Protein AF-A0A0F8ZKF6-F1 (afdb_monomer_lite)

pLDDT: mean 86.74, std 10.61, range [46.5, 98.38]

Foldseek 3Di:
DDADPVRPAHFDDPVVVVLVVLCVQLVQCVSDPDPVDHGAQQSVQSSQLVCLVPWFDWDFDAADVVVGGTHTDTHSQVRNVVSQVVVVVVCVVVVHQWHQDPVSGIWGQQDPVCRCLLPVDDDDQVDVVLNVLSVLLSRLCRHSDLVSLLLSLLSLVVSVQVQLCVDPDDDSVVSVLVLLVLLDPDVVVSVVLVVLSVVLVVVCVQACSHDDDPNHHYDPDSVVSSVNSRSSSVSVSSSRVSVVVVVVD

Secondary structure (DSSP, 8-state):
-EEPTTSSSEEE--HHHHHHHHHHH-GGGTT---TTSPPPHHHHHHHHHHHHHH--EEEEEEEETTTTEEEEEEEHHHHHHHHHHHHHHHHHHTT--EEE-TTS-EEEPPPHHHHHHHHS-----S-HHHHHHHHHHHHHHT-S-HHHHHHHHHHHHHHHHHHTT-STTS-HHHHHHHHHHTT-SSHHHHHHHHHHHHHHHHHHHHBTTSS--TTSBP---HHHHHHHHHHHHHHHHHHHHHHHHHTT-

Radius of gyration: 25.23 Å; chains: 1; bounding box: 62×38×74 Å

Structure (mmCIF, N/CA/C/O backbone):
data_AF-A0A0F8ZKF6-F1
#
_entry.id   AF-A0A0F8ZKF6-F1
#
loop_
_atom_site.group_PDB
_atom_site.id
_atom_site.type_symbol
_atom_site.label_atom_id
_atom_site.label_alt_id
_atom_site.label_comp_id
_atom_site.label_asym_id
_atom_site.label_entity_id
_atom_site.label_seq_id
_atom_site.pdbx_PDB_ins_code
_atom_site.Cartn_x
_atom_site.Cartn_y
_atom_site.Cartn_z
_atom_site.occupancy
_atom_site.B_iso_or_equiv
_atom_site.auth_seq_id
_atom_site.auth_comp_id
_atom_site.auth_asym_id
_atom_site.auth_atom_id
_atom_site.pdbx_PDB_model_num
ATOM 1 N N . PRO A 1 1 ? 21.912 4.289 -23.185 1.00 91.06 1 PRO A N 1
ATOM 2 C CA . PRO A 1 1 ? 21.632 3.374 -24.319 1.00 91.06 1 PRO A CA 1
ATOM 3 C C . PRO A 1 1 ? 22.949 3.050 -25.017 1.00 91.06 1 PRO A C 1
ATOM 5 O O . PRO A 1 1 ? 23.828 3.909 -25.025 1.00 91.06 1 PRO A O 1
ATOM 8 N N . GLU A 1 2 ? 23.073 1.848 -25.572 1.00 94.69 2 GLU A N 1
ATOM 9 C CA . GLU A 1 2 ? 24.257 1.442 -26.328 1.00 94.69 2 GLU A CA 1
ATOM 10 C C . GLU A 1 2 ? 24.323 2.274 -27.608 1.00 94.69 2 GLU A C 1
ATOM 12 O O . GLU A 1 2 ? 23.319 2.400 -28.318 1.00 94.69 2 GLU A O 1
ATOM 17 N N . GLN A 1 3 ? 25.477 2.879 -27.876 1.00 95.62 3 GLN A N 1
ATOM 18 C CA . GLN A 1 3 ? 25.689 3.718 -29.053 1.00 95.62 3 GLN A CA 1
ATOM 19 C C . GLN A 1 3 ? 26.308 2.909 -30.186 1.00 95.62 3 GLN A C 1
ATOM 21 O O . GLN A 1 3 ? 27.145 2.039 -29.958 1.00 95.62 3 GLN A O 1
ATOM 26 N N . CYS A 1 4 ? 25.932 3.240 -31.421 1.00 94.88 4 CYS A N 1
ATOM 27 C CA . CYS A 1 4 ? 26.650 2.784 -32.603 1.00 94.88 4 CYS A CA 1
ATOM 28 C C . CYS A 1 4 ? 28.151 3.119 -32.465 1.00 94.88 4 CYS A C 1
ATOM 30 O O . CYS A 1 4 ? 28.465 4.214 -31.985 1.00 94.88 4 CYS A O 1
ATOM 32 N N . PRO A 1 5 ? 29.085 2.255 -32.915 1.00 94.62 5 PRO A N 1
ATOM 33 C CA . PRO A 1 5 ? 30.523 2.517 -32.808 1.00 94.62 5 PRO A CA 1
ATOM 34 C C . PRO A 1 5 ? 30.996 3.835 -33.437 1.00 94.62 5 PRO A C 1
ATOM 36 O O . PRO A 1 5 ? 32.023 4.371 -33.032 1.00 94.62 5 PRO A O 1
ATOM 39 N N . ASP A 1 6 ? 30.262 4.371 -34.416 1.00 94.56 6 ASP A N 1
ATOM 40 C CA . ASP A 1 6 ? 30.553 5.671 -35.036 1.00 94.56 6 ASP A CA 1
ATOM 41 C C . ASP A 1 6 ? 29.767 6.851 -34.432 1.00 94.56 6 ASP A C 1
ATOM 43 O O . ASP A 1 6 ? 29.820 7.965 -34.954 1.00 94.56 6 ASP A O 1
ATOM 47 N N . GLY A 1 7 ? 29.027 6.619 -33.344 1.00 91.62 7 GLY A N 1
ATOM 48 C CA . GLY A 1 7 ? 28.287 7.632 -32.591 1.00 91.62 7 GLY A CA 1
ATOM 49 C C . GLY A 1 7 ? 27.010 8.147 -33.262 1.00 91.62 7 GLY A C 1
ATOM 50 O O . GLY A 1 7 ? 26.402 9.087 -32.755 1.00 91.62 7 GLY A O 1
ATOM 51 N N . LYS A 1 8 ? 26.569 7.565 -34.387 1.00 91.12 8 LYS A N 1
ATOM 52 C CA . LYS A 1 8 ? 25.435 8.096 -35.174 1.00 91.12 8 LYS A CA 1
ATOM 53 C C . LYS A 1 8 ? 24.039 7.755 -34.649 1.00 91.12 8 LYS A C 1
ATOM 55 O O . LYS A 1 8 ? 23.041 8.073 -35.301 1.00 91.12 8 LYS A O 1
ATOM 60 N N . GLY A 1 9 ? 23.944 7.118 -33.493 1.00 92.81 9 GLY A N 1
ATOM 61 C CA . GLY A 1 9 ? 22.672 6.856 -32.839 1.00 92.81 9 GLY A CA 1
ATOM 62 C C . GLY A 1 9 ? 22.720 5.629 -31.945 1.00 92.81 9 GLY A C 1
ATOM 63 O O . GLY A 1 9 ? 23.672 4.848 -32.001 1.00 92.81 9 GLY A O 1
ATOM 64 N N . PRO A 1 10 ? 21.685 5.443 -31.119 1.00 95.75 10 PRO A N 1
ATOM 65 C CA . PRO A 1 10 ? 21.620 4.296 -30.244 1.00 95.75 10 PRO A CA 1
ATOM 66 C C . PRO A 1 10 ? 21.177 3.052 -31.019 1.00 95.75 10 PRO A C 1
ATOM 68 O O . PRO A 1 10 ? 20.362 3.126 -31.939 1.00 95.75 10 PRO A O 1
ATOM 71 N N . ILE A 1 11 ? 21.705 1.905 -30.617 1.00 95.69 11 ILE A N 1
ATOM 72 C CA . ILE A 1 11 ? 21.485 0.603 -31.266 1.00 95.69 11 ILE A CA 1
ATOM 73 C C . ILE A 1 11 ? 20.929 -0.445 -30.303 1.00 95.69 11 ILE A C 1
ATOM 75 O O . ILE A 1 11 ? 20.513 -1.518 -30.731 1.00 95.69 11 ILE A O 1
ATOM 79 N N . GLY A 1 12 ? 20.874 -0.122 -29.010 1.00 94.00 12 GLY A N 1
ATOM 80 C CA . GLY A 1 12 ? 20.444 -1.063 -27.989 1.00 94.00 12 GLY A CA 1
ATOM 81 C C . GLY A 1 12 ? 20.489 -0.500 -26.574 1.00 94.00 12 GLY A C 1
ATOM 82 O O . GLY A 1 12 ? 20.495 0.717 -26.342 1.00 94.00 12 GLY A O 1
ATOM 83 N N . THR A 1 13 ? 20.520 -1.421 -25.617 1.00 93.06 13 THR A N 1
ATOM 84 C CA . THR A 1 13 ? 20.629 -1.130 -24.188 1.00 93.06 13 THR A CA 1
ATOM 85 C C . THR A 1 13 ? 22.081 -1.238 -23.762 1.00 93.06 13 THR A C 1
ATOM 87 O O . THR A 1 13 ? 22.713 -2.274 -23.940 1.00 93.06 13 THR A O 1
ATOM 90 N N . ASP A 1 14 ? 22.583 -0.182 -23.131 1.00 94.38 14 ASP A N 1
ATOM 91 C CA . ASP A 1 14 ? 23.883 -0.230 -22.473 1.00 94.38 14 ASP A CA 1
ATOM 92 C C . ASP A 1 14 ? 23.731 -1.043 -21.186 1.00 94.38 14 ASP A C 1
ATOM 94 O O . ASP A 1 14 ? 23.190 -0.557 -20.191 1.00 94.38 14 ASP A O 1
ATOM 98 N N . SER A 1 15 ? 24.108 -2.318 -21.259 1.00 91.81 15 SER A N 1
ATOM 99 C CA . SER A 1 15 ? 23.869 -3.269 -20.173 1.00 91.81 15 SER A CA 1
ATOM 100 C C . SER A 1 15 ? 24.728 -2.961 -18.950 1.00 91.81 15 SER A C 1
ATOM 102 O O . SER A 1 15 ? 24.261 -3.129 -17.828 1.00 91.81 15 SER A O 1
ATOM 104 N N . GLU A 1 16 ? 25.956 -2.480 -19.149 1.00 92.69 16 GLU A N 1
ATOM 105 C CA . GLU A 1 16 ? 26.856 -2.126 -18.051 1.00 92.69 16 GLU A CA 1
ATOM 106 C C . GLU A 1 16 ? 26.307 -0.929 -17.273 1.00 92.69 16 GLU A C 1
ATOM 108 O O . GLU A 1 16 ? 26.097 -1.026 -16.064 1.00 92.69 16 GLU A O 1
ATOM 113 N N . HIS A 1 17 ? 25.968 0.164 -17.965 1.00 92.25 17 HIS A N 1
ATOM 114 C CA . HIS A 1 17 ? 25.374 1.333 -17.316 1.00 92.25 17 HIS A CA 1
ATOM 115 C C . HIS A 1 17 ? 24.018 1.021 -16.681 1.00 92.25 17 HIS A C 1
ATOM 117 O O . HIS A 1 17 ? 23.718 1.556 -15.614 1.00 92.25 17 HIS A O 1
ATOM 123 N N . PHE A 1 18 ? 23.206 0.159 -17.305 1.00 91.69 18 PHE A N 1
ATOM 124 C CA . PHE A 1 18 ? 21.947 -0.288 -16.712 1.00 91.69 18 PHE A CA 1
ATOM 125 C C . PHE A 1 18 ? 22.187 -0.984 -15.372 1.00 91.69 18 PHE A C 1
ATOM 127 O O . PHE A 1 18 ? 21.609 -0.572 -14.373 1.00 91.69 18 PHE A O 1
ATOM 134 N N . TRP A 1 19 ? 23.054 -2.000 -15.328 1.00 90.31 19 TRP A N 1
ATOM 135 C CA . TRP A 1 19 ? 23.300 -2.748 -14.095 1.00 90.31 19 TRP A CA 1
ATOM 136 C C . TRP A 1 19 ? 23.976 -1.897 -13.019 1.00 90.31 19 TRP A C 1
ATOM 138 O O . TRP A 1 19 ? 23.629 -2.021 -11.847 1.00 90.31 19 TRP A O 1
ATOM 148 N N . LEU A 1 20 ? 24.885 -0.995 -13.401 1.00 90.69 20 LEU A N 1
ATOM 149 C CA . LEU A 1 20 ? 25.496 -0.040 -12.474 1.00 90.69 20 LEU A CA 1
ATOM 150 C C . LEU A 1 20 ? 24.450 0.879 -11.831 1.00 90.69 20 LEU A C 1
ATOM 152 O O . LEU A 1 20 ? 24.435 1.017 -10.609 1.00 90.69 20 LEU A O 1
ATOM 156 N N . ALA A 1 21 ? 23.560 1.476 -12.630 1.00 92.00 21 ALA A N 1
ATOM 157 C CA . ALA A 1 21 ? 22.491 2.333 -12.118 1.00 92.00 21 ALA A CA 1
ATOM 158 C C . ALA A 1 21 ? 21.482 1.537 -11.276 1.00 92.00 21 ALA A C 1
ATOM 160 O O . ALA A 1 21 ? 21.099 1.968 -10.192 1.00 92.00 21 ALA A O 1
ATOM 161 N N . PHE A 1 22 ? 21.110 0.346 -11.742 1.00 91.50 22 PHE A N 1
ATOM 162 C CA . PHE A 1 22 ? 20.183 -0.542 -11.055 1.00 91.50 22 PHE A CA 1
ATOM 163 C C . PHE A 1 22 ? 20.678 -0.908 -9.651 1.00 91.50 22 PHE A C 1
ATOM 165 O O . PHE A 1 22 ? 19.964 -0.708 -8.673 1.00 91.50 22 PHE A O 1
ATOM 172 N N . TYR A 1 23 ? 21.916 -1.392 -9.518 1.00 89.56 23 TYR A N 1
ATOM 173 C CA . TYR A 1 23 ? 22.453 -1.770 -8.208 1.00 89.56 23 TYR A CA 1
ATOM 174 C C . TYR A 1 23 ? 22.725 -0.572 -7.294 1.00 89.56 23 TYR A C 1
ATOM 176 O O . TYR A 1 23 ? 22.698 -0.734 -6.075 1.00 89.56 23 TYR A O 1
ATOM 184 N N . ALA A 1 24 ? 22.956 0.620 -7.853 1.00 89.38 24 ALA A N 1
ATOM 185 C CA . ALA A 1 24 ? 23.070 1.843 -7.066 1.00 89.38 24 ALA A CA 1
ATOM 186 C C . ALA A 1 24 ? 21.731 2.249 -6.425 1.00 89.38 24 ALA A C 1
ATOM 188 O O . ALA A 1 24 ? 21.722 2.731 -5.293 1.00 89.38 24 ALA A O 1
ATOM 189 N N . GLU A 1 25 ? 20.611 2.031 -7.119 1.00 89.94 25 GLU A N 1
ATOM 190 C CA . GLU A 1 25 ? 19.268 2.354 -6.618 1.00 89.94 25 GLU A CA 1
ATOM 191 C C . GLU A 1 25 ? 18.614 1.209 -5.831 1.00 89.94 25 GLU A C 1
ATOM 193 O O . GLU A 1 25 ? 17.686 1.452 -5.065 1.00 89.94 25 GLU A O 1
ATOM 198 N N . MET A 1 26 ? 19.128 -0.020 -5.953 1.00 88.75 26 MET A N 1
ATOM 199 C CA . MET A 1 26 ? 18.584 -1.222 -5.307 1.00 88.75 26 MET A CA 1
ATOM 200 C C . MET A 1 26 ? 19.561 -1.844 -4.287 1.00 88.75 26 MET A C 1
ATOM 202 O O . MET A 1 26 ? 19.951 -3.011 -4.430 1.00 88.75 26 MET A O 1
ATOM 206 N N . PRO A 1 27 ? 19.965 -1.123 -3.221 1.00 83.44 27 PRO A N 1
ATOM 207 C CA . PRO A 1 27 ? 20.940 -1.632 -2.253 1.00 83.44 27 PRO A CA 1
ATOM 208 C C . PRO A 1 27 ? 20.453 -2.891 -1.511 1.00 83.44 27 PRO A C 1
ATOM 210 O O . PRO A 1 27 ? 21.268 -3.721 -1.103 1.00 83.44 27 PRO A O 1
ATOM 213 N N . ALA A 1 28 ? 19.134 -3.073 -1.377 1.00 82.88 28 ALA A N 1
ATOM 214 C CA . ALA A 1 28 ? 18.528 -4.232 -0.720 1.00 82.88 28 ALA A CA 1
ATOM 215 C C . ALA A 1 28 ? 18.820 -5.569 -1.433 1.00 82.88 28 ALA A C 1
ATOM 217 O O . ALA A 1 28 ? 18.899 -6.606 -0.774 1.00 82.88 28 ALA A O 1
ATOM 218 N N . LEU A 1 29 ? 19.071 -5.556 -2.750 1.00 80.56 29 LEU A N 1
ATOM 219 C CA . LEU A 1 29 ? 19.355 -6.763 -3.541 1.00 80.56 29 LEU A CA 1
ATOM 220 C C . LEU A 1 29 ? 20.758 -7.339 -3.330 1.00 80.56 29 LEU A C 1
ATOM 222 O O . LEU A 1 29 ? 21.037 -8.443 -3.793 1.00 80.56 29 LEU A O 1
ATOM 226 N N . LYS A 1 30 ? 21.673 -6.593 -2.693 1.00 74.69 30 LYS A N 1
ATOM 227 C CA . LYS A 1 30 ? 23.072 -7.010 -2.465 1.00 74.69 30 LYS A CA 1
ATOM 228 C C . LYS A 1 30 ? 23.791 -7.529 -3.727 1.00 74.69 30 LYS A C 1
ATOM 230 O O . LYS A 1 30 ? 24.717 -8.329 -3.627 1.00 74.69 30 LYS A O 1
ATOM 235 N N . GLY A 1 31 ? 23.387 -7.063 -4.910 1.00 69.38 31 GLY A N 1
ATOM 236 C CA . GLY A 1 31 ? 24.087 -7.326 -6.168 1.00 69.38 31 GLY A CA 1
ATOM 237 C C . GLY A 1 31 ? 23.760 -8.639 -6.889 1.00 69.38 31 GLY A C 1
ATOM 238 O O . GLY A 1 31 ? 24.471 -8.959 -7.839 1.00 69.38 31 GLY A O 1
ATOM 239 N N . SER A 1 32 ? 22.744 -9.415 -6.487 1.00 67.44 32 SER A N 1
ATOM 240 C CA . SER A 1 32 ? 22.393 -10.646 -7.216 1.00 67.44 32 SER A CA 1
ATOM 241 C C . SER A 1 32 ? 20.914 -11.020 -7.131 1.00 67.44 32 SER A C 1
ATOM 243 O O . SER A 1 32 ? 20.301 -10.951 -6.070 1.00 67.44 32 SER A O 1
ATOM 245 N N . PHE A 1 33 ? 20.373 -11.506 -8.250 1.00 67.75 33 PHE A N 1
ATOM 246 C CA . PHE A 1 33 ? 19.138 -12.289 -8.296 1.00 67.75 33 PHE A CA 1
ATOM 247 C C . PHE A 1 33 ? 19.491 -13.773 -8.193 1.00 67.75 33 PHE A C 1
ATOM 249 O O . PHE A 1 33 ? 19.437 -14.515 -9.177 1.00 67.75 33 PHE A O 1
ATOM 256 N N . ASP A 1 34 ? 19.926 -14.200 -7.011 1.00 69.25 34 ASP A N 1
ATOM 257 C CA . ASP A 1 34 ? 20.188 -15.612 -6.767 1.00 69.25 34 ASP A CA 1
ATOM 258 C C . ASP A 1 34 ? 18.860 -16.348 -6.544 1.00 69.25 34 ASP A C 1
ATOM 260 O O . ASP A 1 34 ? 18.025 -15.934 -5.740 1.00 69.25 34 ASP A O 1
ATOM 264 N N . LYS A 1 35 ? 18.666 -17.471 -7.240 1.00 65.44 35 LYS A N 1
ATOM 265 C CA . LYS A 1 35 ? 17.504 -18.354 -7.055 1.00 65.44 35 LYS A CA 1
ATOM 266 C C . LYS A 1 35 ? 17.390 -18.860 -5.611 1.00 65.44 35 LYS A C 1
ATOM 268 O O . LYS A 1 35 ? 16.288 -19.160 -5.161 1.00 65.44 35 LYS A O 1
ATOM 273 N N . ASP A 1 36 ? 18.523 -18.950 -4.912 1.00 72.50 36 ASP A N 1
ATOM 274 C CA . ASP A 1 36 ? 18.617 -19.441 -3.539 1.00 72.50 36 ASP A CA 1
ATOM 275 C C . ASP A 1 36 ? 18.472 -18.293 -2.512 1.00 72.50 36 ASP A C 1
ATOM 277 O O . ASP A 1 36 ? 18.382 -18.534 -1.308 1.00 72.50 36 ASP A O 1
ATOM 281 N N . SER A 1 37 ? 18.381 -17.040 -2.980 1.00 76.06 37 SER A N 1
ATOM 282 C CA . SER A 1 37 ? 18.167 -15.838 -2.168 1.00 76.06 37 SER A CA 1
ATOM 283 C C . SER A 1 37 ? 17.087 -14.954 -2.795 1.00 76.06 37 SER A C 1
ATOM 285 O O . SER A 1 37 ? 17.353 -13.911 -3.389 1.00 76.06 37 SER A O 1
ATOM 287 N N . ILE A 1 38 ? 15.835 -15.400 -2.668 1.00 80.38 38 ILE A N 1
ATOM 288 C CA . ILE A 1 38 ? 14.666 -14.656 -3.146 1.00 80.38 38 ILE A CA 1
ATOM 289 C C . ILE A 1 38 ? 14.480 -13.409 -2.259 1.00 80.38 38 ILE A C 1
ATOM 291 O O . ILE A 1 38 ? 14.326 -13.571 -1.044 1.00 80.38 38 ILE A O 1
ATOM 295 N N . PRO A 1 39 ? 14.479 -12.186 -2.826 1.00 86.50 39 PRO A N 1
ATOM 296 C CA . PRO A 1 39 ? 14.225 -10.970 -2.058 1.00 86.50 39 PRO A CA 1
ATOM 297 C C . PRO A 1 39 ? 12.813 -10.951 -1.460 1.00 86.50 39 PRO A C 1
ATOM 299 O O . PRO A 1 39 ? 11.912 -11.650 -1.929 1.00 86.50 39 PRO A O 1
ATOM 302 N N . ASP A 1 40 ? 12.599 -10.126 -0.434 1.00 86.06 40 ASP A N 1
ATOM 303 C CA . ASP A 1 40 ? 11.253 -9.905 0.090 1.00 86.06 40 ASP A CA 1
ATOM 304 C C . ASP A 1 40 ? 10.341 -9.203 -0.934 1.00 86.06 40 ASP A C 1
ATOM 306 O O . ASP A 1 40 ? 10.774 -8.671 -1.960 1.00 86.06 40 ASP A O 1
ATOM 310 N N . ALA A 1 41 ? 9.036 -9.228 -0.662 1.00 87.12 41 ALA A N 1
ATOM 311 C CA . ALA A 1 41 ? 8.044 -8.680 -1.578 1.00 87.12 41 ALA A CA 1
ATOM 312 C C . ALA A 1 41 ? 8.236 -7.177 -1.831 1.00 87.12 41 ALA A C 1
ATOM 314 O O . ALA A 1 41 ? 7.995 -6.741 -2.952 1.00 87.12 41 ALA A O 1
ATOM 315 N N . ALA A 1 42 ? 8.669 -6.406 -0.827 1.00 89.12 42 ALA A N 1
ATOM 316 C CA . ALA A 1 42 ? 8.909 -4.971 -0.969 1.00 89.12 42 ALA A CA 1
ATOM 317 C C . ALA A 1 42 ? 10.058 -4.714 -1.951 1.00 89.12 42 ALA A C 1
ATOM 319 O O . ALA A 1 42 ? 9.873 -4.014 -2.939 1.00 89.12 42 ALA A O 1
ATOM 320 N N . THR A 1 43 ? 11.178 -5.413 -1.772 1.00 91.25 43 THR A N 1
ATOM 321 C CA . THR A 1 43 ? 12.336 -5.339 -2.668 1.00 91.25 43 THR A CA 1
ATOM 322 C C . THR A 1 43 ? 11.968 -5.749 -4.096 1.00 91.25 43 THR A C 1
ATOM 324 O O . THR A 1 43 ? 12.399 -5.121 -5.058 1.00 91.25 43 THR A O 1
ATOM 327 N N . ILE A 1 44 ? 11.147 -6.792 -4.274 1.00 91.75 44 ILE A N 1
ATOM 328 C CA . ILE A 1 44 ? 10.668 -7.190 -5.609 1.00 91.75 44 ILE A CA 1
ATOM 329 C C . ILE A 1 44 ? 9.802 -6.089 -6.235 1.00 91.75 44 ILE A C 1
ATOM 331 O O . ILE A 1 44 ? 9.914 -5.849 -7.439 1.00 91.75 44 ILE A O 1
ATOM 335 N N . MET A 1 45 ? 8.942 -5.431 -5.452 1.00 94.56 45 MET A N 1
ATOM 336 C CA . MET A 1 45 ? 8.151 -4.307 -5.951 1.00 94.56 45 MET A CA 1
ATOM 337 C C . MET A 1 45 ? 9.053 -3.142 -6.369 1.00 94.56 45 MET A C 1
ATOM 339 O O . MET A 1 45 ? 8.899 -2.679 -7.494 1.00 94.56 45 MET A O 1
ATOM 343 N N . ASP A 1 46 ? 10.057 -2.766 -5.572 1.00 93.06 46 ASP A N 1
ATOM 344 C CA . ASP A 1 46 ? 11.017 -1.704 -5.925 1.00 93.06 46 ASP A CA 1
ATOM 345 C C . ASP A 1 46 ? 11.725 -1.986 -7.263 1.00 93.06 46 ASP A C 1
ATOM 347 O O . ASP A 1 46 ? 11.874 -1.099 -8.107 1.00 93.06 46 ASP A O 1
ATOM 351 N N . VAL A 1 47 ? 12.092 -3.248 -7.520 1.00 93.81 47 VAL A N 1
ATOM 352 C CA . VAL A 1 47 ? 12.659 -3.673 -8.812 1.00 93.81 47 VAL A CA 1
ATOM 353 C C . VAL A 1 47 ? 11.680 -3.449 -9.961 1.00 93.81 47 VAL A C 1
ATOM 355 O O . VAL A 1 47 ? 12.067 -2.955 -11.023 1.00 93.81 47 VAL A O 1
ATOM 358 N N . ILE A 1 48 ? 10.414 -3.821 -9.772 1.00 96.00 48 ILE A N 1
ATOM 359 C CA . ILE A 1 48 ? 9.365 -3.638 -10.779 1.00 96.00 48 ILE A CA 1
ATOM 360 C C . ILE A 1 48 ? 9.145 -2.145 -11.054 1.00 96.00 48 ILE A C 1
ATOM 362 O O . ILE A 1 48 ? 9.059 -1.756 -12.223 1.00 96.00 48 ILE A O 1
ATOM 366 N N . GLU A 1 49 ? 9.086 -1.317 -10.011 1.00 96.25 49 GLU A N 1
ATOM 367 C CA . GLU A 1 49 ? 8.924 0.135 -10.119 1.00 96.25 49 GLU A CA 1
ATOM 368 C C . GLU A 1 49 ? 10.114 0.777 -10.844 1.00 96.25 49 GLU A C 1
ATOM 370 O O . GLU A 1 49 ? 9.925 1.545 -11.792 1.00 96.25 49 GLU A O 1
ATOM 375 N N . TYR A 1 50 ? 11.347 0.394 -10.499 1.00 95.62 50 TYR A N 1
ATOM 376 C CA . TYR A 1 50 ? 12.548 0.841 -11.205 1.00 95.62 50 TYR A CA 1
ATOM 377 C C . TYR A 1 50 ? 12.494 0.477 -12.690 1.00 95.62 50 TYR A C 1
ATOM 379 O O . TYR A 1 50 ? 12.662 1.330 -13.570 1.00 95.62 50 TYR A O 1
ATOM 387 N N . CYS A 1 51 ? 12.192 -0.785 -13.005 1.00 95.81 51 CYS A N 1
ATOM 388 C CA . CYS A 1 51 ? 12.036 -1.216 -14.388 1.00 95.81 51 CYS A CA 1
ATOM 389 C C . CYS A 1 51 ? 10.962 -0.392 -15.113 1.00 95.81 51 CYS A C 1
ATOM 391 O O . CYS A 1 51 ? 11.193 0.033 -16.244 1.00 95.81 51 CYS A O 1
ATOM 393 N N . TYR A 1 52 ? 9.830 -0.089 -14.473 1.00 97.62 52 TYR A N 1
ATOM 394 C CA . TYR A 1 52 ? 8.795 0.774 -15.046 1.00 97.62 52 TYR A CA 1
ATOM 395 C C . TYR A 1 52 ? 9.296 2.201 -15.328 1.00 97.62 52 TYR A C 1
ATOM 397 O O . TYR A 1 52 ? 9.006 2.789 -16.379 1.00 97.62 52 TYR A O 1
ATOM 405 N N . VAL A 1 53 ? 10.083 2.782 -14.421 1.00 95.69 53 VAL A N 1
ATOM 406 C CA . VAL A 1 53 ? 10.640 4.127 -14.607 1.00 95.69 53 VAL A CA 1
ATOM 407 C C . VAL A 1 53 ? 11.546 4.178 -15.841 1.00 95.69 53 VAL A C 1
ATOM 409 O O . VAL A 1 53 ? 11.461 5.150 -16.611 1.00 95.69 53 VAL A O 1
ATOM 412 N N . HIS A 1 54 ? 12.342 3.134 -16.073 1.00 95.00 54 HIS A N 1
ATOM 413 C CA . HIS A 1 54 ? 13.393 3.112 -17.094 1.00 95.00 54 HIS A CA 1
ATOM 414 C C . HIS A 1 54 ? 13.024 2.404 -18.409 1.00 95.00 54 HIS A C 1
ATOM 416 O O . HIS A 1 54 ? 13.707 2.615 -19.414 1.00 95.00 54 HIS A O 1
ATOM 422 N N . VAL A 1 55 ? 11.944 1.619 -18.456 1.00 96.44 55 VAL A N 1
ATOM 423 C CA . VAL A 1 55 ? 11.534 0.889 -19.666 1.00 96.44 55 VAL A CA 1
ATOM 424 C C . VAL A 1 55 ? 11.040 1.821 -20.776 1.00 96.44 55 VAL A C 1
ATOM 426 O O . VAL A 1 55 ? 10.355 2.824 -20.553 1.00 96.44 55 VAL A O 1
ATOM 429 N N . ALA A 1 56 ? 11.367 1.454 -22.012 1.00 96.44 56 ALA A N 1
ATOM 430 C CA . ALA A 1 56 ? 10.867 2.080 -23.224 1.00 96.44 56 ALA A CA 1
ATOM 431 C C . ALA A 1 56 ? 10.777 1.041 -24.349 1.00 96.44 56 ALA A C 1
ATOM 433 O O . ALA A 1 56 ? 11.572 0.104 -24.394 1.00 96.44 56 ALA A O 1
ATOM 434 N N . LEU A 1 57 ? 9.818 1.205 -25.260 1.00 96.56 57 LEU A N 1
ATOM 435 C CA . LEU A 1 57 ? 9.656 0.329 -26.416 1.00 96.56 57 LEU A CA 1
ATOM 436 C C . LEU A 1 57 ? 10.665 0.731 -27.505 1.00 96.56 57 LEU A C 1
ATOM 438 O O . LEU A 1 57 ? 10.560 1.852 -28.013 1.00 96.56 57 LEU A O 1
ATOM 442 N N . PRO A 1 58 ? 11.620 -0.137 -27.886 1.00 95.38 58 PRO A N 1
ATOM 443 C CA . PRO A 1 58 ? 12.527 0.159 -28.985 1.00 95.38 58 PRO A CA 1
ATOM 444 C C . PRO A 1 58 ? 11.778 0.134 -30.322 1.00 95.38 58 PRO A C 1
ATOM 446 O O . PRO A 1 58 ? 11.048 -0.808 -30.630 1.00 95.38 58 PRO A O 1
ATOM 449 N N . THR A 1 59 ? 11.983 1.159 -31.140 1.00 95.31 59 THR A N 1
ATOM 450 C CA . THR A 1 59 ? 11.447 1.276 -32.498 1.00 95.31 59 THR A CA 1
ATOM 451 C C . THR A 1 59 ? 12.583 1.562 -33.469 1.00 95.31 59 THR A C 1
ATOM 453 O O . THR A 1 59 ? 13.452 2.383 -33.201 1.00 95.31 59 THR A O 1
ATOM 456 N N . GLN A 1 60 ? 12.612 0.871 -34.604 1.00 95.56 60 GLN A N 1
ATOM 457 C CA . GLN A 1 60 ? 13.630 1.109 -35.626 1.00 95.56 60 GLN A CA 1
ATOM 458 C C . GLN A 1 60 ? 13.288 2.386 -36.395 1.00 95.56 60 GLN A C 1
ATOM 460 O O . GLN A 1 60 ? 12.160 2.522 -36.869 1.00 95.56 60 GLN A O 1
ATOM 465 N N . PHE A 1 61 ? 14.250 3.299 -36.546 1.00 92.44 61 PHE A N 1
ATOM 466 C CA . PHE A 1 61 ? 14.036 4.536 -37.313 1.00 92.44 61 PHE A CA 1
ATOM 467 C C . PHE A 1 61 ? 14.993 4.703 -38.497 1.00 92.44 61 PHE A C 1
ATOM 469 O O . PHE A 1 61 ? 14.681 5.428 -39.437 1.00 92.44 61 PHE A O 1
ATOM 476 N N . SER A 1 62 ? 16.152 4.041 -38.481 1.00 93.81 62 SER A N 1
ATOM 477 C CA . SER A 1 62 ? 17.111 4.088 -39.586 1.00 93.81 62 SER A CA 1
ATOM 478 C C . SER A 1 62 ? 17.909 2.793 -39.665 1.00 93.81 62 SER A C 1
ATOM 480 O O . SER A 1 62 ? 18.144 2.153 -38.644 1.00 93.81 62 SER A O 1
ATOM 482 N N . TYR A 1 63 ? 18.317 2.395 -40.869 1.00 95.31 63 TYR A N 1
ATOM 483 C CA . TYR A 1 63 ? 19.211 1.257 -41.085 1.00 95.31 63 TYR A CA 1
ATOM 484 C C . TYR A 1 63 ? 20.614 1.750 -41.441 1.00 95.31 63 TYR A C 1
ATOM 486 O O . TYR A 1 63 ? 20.785 2.522 -42.385 1.00 95.31 63 TYR A O 1
ATOM 494 N N . HIS A 1 64 ? 21.623 1.285 -40.708 1.00 93.75 64 HIS A N 1
ATOM 495 C CA . HIS A 1 64 ? 23.019 1.642 -40.918 1.00 93.75 64 HIS A CA 1
ATOM 496 C C . HIS A 1 64 ? 23.749 0.530 -41.677 1.00 93.75 64 HIS A C 1
ATOM 498 O O . HIS A 1 64 ? 24.223 -0.445 -41.094 1.00 93.75 64 HIS A O 1
ATOM 504 N N . GLN A 1 65 ? 23.860 0.691 -42.999 1.00 95.31 65 GLN A N 1
ATOM 505 C CA . GLN A 1 65 ? 24.379 -0.347 -43.899 1.00 95.31 65 GLN A CA 1
ATOM 506 C C . GLN A 1 65 ? 25.798 -0.818 -43.556 1.00 95.31 65 GLN A C 1
ATOM 508 O O . GLN A 1 65 ? 26.061 -2.013 -43.611 1.00 95.31 65 GLN A O 1
ATOM 513 N N . TYR A 1 66 ? 26.701 0.094 -43.177 1.00 94.12 66 TYR A N 1
ATOM 514 C CA . TYR A 1 66 ? 28.107 -0.247 -42.913 1.00 94.12 66 TYR A CA 1
ATOM 515 C C . TYR A 1 66 ? 28.281 -1.201 -41.719 1.00 94.12 66 TYR A C 1
ATOM 517 O O . TYR A 1 66 ? 29.139 -2.075 -41.759 1.00 94.12 66 TYR A O 1
ATOM 525 N N . PHE A 1 67 ? 27.447 -1.065 -40.680 1.00 92.19 67 PHE A N 1
ATOM 526 C CA . PHE A 1 67 ? 27.472 -1.946 -39.499 1.00 92.19 67 PHE A CA 1
ATOM 527 C C . PHE A 1 67 ? 26.365 -3.011 -39.513 1.00 92.19 67 PHE A C 1
ATOM 529 O O . PHE A 1 67 ? 26.334 -3.872 -38.639 1.00 92.19 67 PHE A O 1
ATOM 536 N N . GLY A 1 68 ? 25.459 -2.975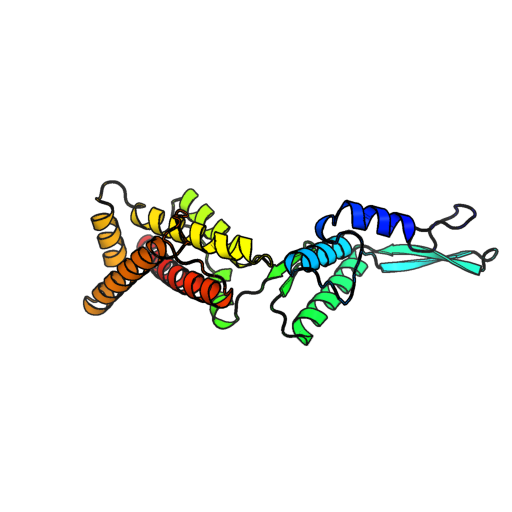 -40.494 1.00 94.62 68 GLY A N 1
ATOM 537 C CA . GLY A 1 68 ? 24.422 -3.986 -40.683 1.00 94.62 68 GLY A CA 1
ATOM 538 C C . GLY A 1 68 ? 23.310 -3.998 -39.628 1.00 94.62 68 GLY A C 1
ATOM 539 O O . GLY A 1 68 ? 22.626 -5.011 -39.502 1.00 94.62 68 GLY A O 1
ATOM 540 N N . HIS A 1 69 ? 23.100 -2.908 -38.883 1.00 94.88 69 HIS A N 1
ATOM 541 C CA . HIS A 1 69 ? 22.090 -2.822 -37.818 1.00 94.88 69 HIS A CA 1
ATOM 542 C C . HIS A 1 69 ? 21.091 -1.677 -38.029 1.00 94.88 69 HIS A C 1
ATOM 544 O O . HIS A 1 69 ? 21.284 -0.807 -38.878 1.00 94.88 69 HIS A O 1
ATOM 550 N N . HIS A 1 70 ? 20.032 -1.645 -37.219 1.00 95.88 70 HIS A N 1
ATOM 551 C CA . HIS A 1 70 ? 19.130 -0.499 -37.137 1.00 95.88 70 HIS A CA 1
ATOM 552 C C . HIS A 1 70 ? 19.504 0.415 -35.973 1.00 95.88 70 HIS A C 1
ATOM 554 O O . HIS A 1 70 ? 19.753 -0.059 -34.868 1.00 95.88 70 HIS A O 1
ATOM 560 N N . HIS A 1 71 ? 19.462 1.724 -36.203 1.00 96.38 71 HIS A N 1
ATOM 561 C CA . HIS A 1 71 ? 19.384 2.683 -35.111 1.00 96.38 71 HIS A CA 1
ATOM 562 C C . HIS A 1 71 ? 17.961 2.693 -34.544 1.00 96.38 71 HIS A C 1
ATOM 564 O O . HIS A 1 71 ? 16.968 2.582 -35.281 1.00 96.38 71 HIS A O 1
ATOM 570 N N . LEU A 1 72 ? 17.877 2.835 -33.226 1.00 96.69 72 LEU A N 1
ATOM 571 C CA . LEU A 1 72 ? 16.652 2.714 -32.453 1.00 96.69 72 LEU A CA 1
ATOM 572 C C . LEU A 1 72 ? 16.208 4.057 -31.869 1.00 96.69 72 LEU A C 1
ATOM 574 O O . LEU A 1 72 ? 17.005 4.897 -31.476 1.00 96.69 72 LEU A O 1
ATOM 578 N N . SER A 1 73 ? 14.907 4.255 -31.769 1.00 95.06 73 SER A N 1
ATOM 579 C CA . SER A 1 73 ? 14.288 5.241 -30.891 1.00 95.06 73 SER A CA 1
ATOM 580 C C . SER A 1 73 ? 13.539 4.509 -29.786 1.00 95.06 73 SER A C 1
ATOM 582 O O . SER A 1 73 ? 13.261 3.319 -29.901 1.00 95.06 73 SER A O 1
ATOM 584 N N . PHE A 1 74 ? 13.235 5.200 -28.692 1.00 95.38 74 PHE A N 1
ATOM 585 C CA . PHE A 1 74 ? 12.687 4.574 -27.493 1.00 95.38 74 PHE A CA 1
ATOM 586 C C . PHE A 1 74 ? 11.394 5.273 -27.073 1.00 95.38 74 PHE A C 1
ATOM 588 O O . PHE A 1 74 ? 11.417 6.388 -26.552 1.00 95.38 74 PHE A O 1
ATOM 595 N N . ASP A 1 75 ? 10.259 4.614 -27.296 1.00 96.94 75 ASP A N 1
ATOM 596 C CA . ASP A 1 75 ? 8.941 5.112 -26.908 1.00 96.94 75 ASP A CA 1
ATOM 597 C C . ASP A 1 75 ? 8.629 4.709 -25.461 1.00 96.94 75 ASP A C 1
ATOM 599 O O . ASP A 1 75 ? 8.241 3.573 -25.165 1.00 96.94 75 ASP A O 1
ATOM 603 N N . ARG A 1 76 ? 8.816 5.655 -24.535 1.00 96.31 76 ARG A N 1
ATOM 604 C CA . ARG A 1 76 ? 8.558 5.436 -23.103 1.00 96.31 76 ARG A CA 1
ATOM 605 C C . ARG A 1 76 ? 7.084 5.205 -22.798 1.00 96.31 76 ARG A C 1
ATOM 607 O O . ARG A 1 76 ? 6.786 4.422 -21.905 1.00 96.31 76 ARG A O 1
ATOM 614 N N . VAL A 1 77 ? 6.171 5.858 -23.516 1.00 96.62 77 VAL A N 1
ATOM 615 C CA . VAL A 1 77 ? 4.730 5.756 -23.243 1.00 96.62 77 VAL A CA 1
ATOM 616 C C . VAL A 1 77 ? 4.250 4.348 -23.573 1.00 96.62 77 VAL A C 1
ATOM 618 O O . VAL A 1 77 ? 3.682 3.671 -22.717 1.00 96.62 77 VAL A O 1
ATOM 621 N N . ARG A 1 78 ? 4.553 3.863 -24.783 1.00 97.75 78 ARG A N 1
ATOM 622 C CA . ARG A 1 78 ? 4.185 2.499 -25.191 1.00 97.75 78 ARG A CA 1
ATOM 623 C C . ARG A 1 78 ? 4.949 1.436 -24.408 1.00 97.75 78 ARG A C 1
ATOM 625 O O . ARG A 1 78 ? 4.368 0.408 -24.071 1.00 97.75 78 ARG A O 1
ATOM 632 N N . GLY A 1 79 ? 6.220 1.687 -24.087 1.00 97.81 79 GLY A N 1
ATOM 633 C CA . GLY A 1 79 ? 7.034 0.778 -23.277 1.00 97.81 79 GLY A CA 1
ATOM 634 C C . GLY A 1 79 ? 6.464 0.566 -21.877 1.00 97.81 79 GLY A C 1
ATOM 635 O O . GLY A 1 79 ? 6.279 -0.574 -21.459 1.00 97.81 79 GLY A O 1
ATOM 636 N N . ARG A 1 80 ? 6.121 1.655 -21.181 1.00 98.25 80 ARG A N 1
ATOM 637 C CA . ARG A 1 80 ? 5.521 1.615 -19.840 1.00 98.25 80 ARG A CA 1
ATOM 638 C C . ARG A 1 80 ? 4.155 0.951 -19.825 1.00 98.25 80 ARG A C 1
ATOM 640 O O . ARG A 1 80 ? 3.922 0.093 -18.978 1.00 98.25 80 ARG A O 1
ATOM 647 N N . ALA A 1 81 ? 3.290 1.288 -20.783 1.00 97.88 81 ALA A N 1
ATOM 648 C CA . ALA A 1 81 ? 1.979 0.656 -20.908 1.00 97.88 81 ALA A CA 1
ATOM 649 C C . ALA A 1 81 ? 2.110 -0.868 -21.083 1.00 97.88 81 ALA A C 1
ATOM 651 O O . ALA A 1 81 ? 1.537 -1.630 -20.308 1.00 97.88 81 ALA A O 1
ATOM 652 N N . ALA A 1 82 ? 2.952 -1.317 -22.022 1.00 98.06 82 ALA A N 1
ATOM 653 C CA . ALA A 1 82 ? 3.182 -2.742 -22.255 1.00 98.06 82 ALA A CA 1
ATOM 654 C C . ALA A 1 82 ? 3.827 -3.448 -21.049 1.00 98.06 82 ALA A C 1
ATOM 656 O O . ALA A 1 82 ? 3.477 -4.588 -20.739 1.00 98.06 82 ALA A O 1
ATOM 657 N N . PHE A 1 83 ? 4.768 -2.795 -20.360 1.00 98.38 83 PHE A N 1
ATOM 658 C CA . PHE A 1 83 ? 5.398 -3.340 -19.157 1.00 98.38 83 PHE A CA 1
ATOM 659 C C . PHE A 1 83 ? 4.379 -3.532 -18.031 1.00 98.38 83 PHE A C 1
ATOM 661 O O . PHE A 1 83 ? 4.278 -4.631 -17.487 1.00 98.38 83 PHE A O 1
ATOM 668 N N . LYS A 1 84 ? 3.569 -2.507 -17.746 1.00 98.25 84 LYS A N 1
ATOM 669 C CA . LYS A 1 84 ? 2.494 -2.558 -16.751 1.00 98.25 84 LYS A CA 1
ATOM 670 C C . LYS A 1 84 ? 1.493 -3.670 -17.044 1.00 98.25 84 LYS A C 1
ATOM 672 O O . LYS A 1 84 ? 1.215 -4.482 -16.163 1.00 98.25 84 LYS A O 1
ATOM 677 N N . ASP A 1 85 ? 1.025 -3.779 -18.285 1.00 97.88 85 ASP A N 1
ATOM 678 C CA . ASP A 1 85 ? 0.088 -4.834 -18.684 1.00 97.88 85 ASP A CA 1
ATOM 679 C C . ASP A 1 85 ? 0.697 -6.234 -18.505 1.00 97.88 85 ASP A C 1
ATOM 681 O O . ASP A 1 85 ? 0.033 -7.166 -18.045 1.00 97.88 85 ASP A O 1
ATOM 685 N N . ASN A 1 86 ? 1.985 -6.397 -18.824 1.00 98.00 86 ASN A N 1
ATOM 686 C CA . ASN A 1 86 ? 2.695 -7.660 -18.636 1.00 98.00 86 ASN A CA 1
ATOM 687 C C . ASN A 1 86 ? 2.870 -8.020 -17.154 1.00 98.00 86 ASN A C 1
ATOM 689 O O . ASN A 1 86 ? 2.625 -9.171 -16.787 1.00 98.00 86 ASN A O 1
ATOM 693 N N . VAL A 1 87 ? 3.265 -7.062 -16.313 1.00 97.94 87 VAL A N 1
ATOM 694 C CA . VAL A 1 87 ? 3.429 -7.253 -14.864 1.00 97.94 87 VAL A CA 1
ATOM 695 C C . VAL A 1 87 ? 2.091 -7.593 -14.208 1.00 97.94 87 VAL A C 1
ATOM 697 O O . VAL A 1 87 ? 1.987 -8.613 -13.529 1.00 97.94 87 VAL A O 1
ATOM 700 N N . ASN A 1 88 ? 1.034 -6.827 -14.486 1.00 97.25 88 ASN A N 1
ATOM 701 C CA . ASN A 1 88 ? -0.292 -7.081 -13.918 1.00 97.25 88 ASN A CA 1
ATOM 702 C C . ASN A 1 88 ? -0.873 -8.424 -14.379 1.00 97.25 88 ASN A C 1
ATOM 704 O O . ASN A 1 88 ? -1.498 -9.139 -13.591 1.00 97.25 88 ASN A O 1
ATOM 708 N N . ARG A 1 89 ? -0.596 -8.844 -15.622 1.00 96.12 89 ARG A N 1
ATOM 709 C CA . ARG A 1 89 ? -0.929 -10.199 -16.085 1.00 96.12 89 ARG A CA 1
ATOM 710 C C . ARG A 1 89 ? -0.185 -11.275 -15.290 1.00 96.12 89 ARG A C 1
ATOM 712 O O . ARG A 1 89 ? -0.774 -12.314 -14.997 1.00 96.12 89 ARG A O 1
ATOM 719 N N . LEU A 1 90 ? 1.087 -11.060 -14.947 1.00 95.44 90 LEU A N 1
ATOM 720 C CA . LEU A 1 90 ? 1.855 -11.993 -14.116 1.00 95.44 90 LEU A CA 1
ATOM 721 C C . LEU A 1 90 ? 1.309 -12.061 -12.689 1.00 95.44 90 LEU A C 1
ATOM 723 O O . LEU A 1 90 ? 1.156 -13.168 -12.176 1.00 95.44 90 LEU A O 1
ATOM 727 N N . PHE A 1 91 ? 0.972 -10.928 -12.072 1.00 94.50 91 PHE A N 1
ATOM 728 C CA . PHE A 1 91 ? 0.343 -10.922 -10.752 1.00 94.50 91 PHE A CA 1
ATOM 729 C C . PHE A 1 91 ? -0.965 -11.712 -10.759 1.00 94.50 91 PHE A C 1
ATOM 731 O O . PHE A 1 91 ? -1.103 -12.682 -10.012 1.00 94.50 91 PHE A O 1
ATOM 738 N N . SER A 1 92 ? -1.867 -11.393 -11.690 1.00 89.44 92 SER A N 1
ATOM 739 C CA . SER A 1 92 ? -3.160 -12.067 -11.821 1.00 89.44 92 SER A CA 1
ATOM 740 C C . SER A 1 92 ? -3.019 -13.572 -12.081 1.00 89.44 92 SER A C 1
ATOM 742 O O . SER A 1 92 ? -3.642 -14.375 -11.387 1.00 89.44 92 SER A O 1
ATOM 744 N N . ARG A 1 93 ? -2.147 -13.978 -13.018 1.00 89.38 93 ARG A N 1
ATOM 745 C CA . ARG A 1 93 ? -1.935 -15.396 -13.361 1.00 89.38 93 ARG A CA 1
ATOM 746 C C . ARG A 1 93 ? -1.444 -16.229 -12.176 1.00 89.38 93 ARG A C 1
ATOM 748 O O . ARG A 1 93 ? -1.734 -17.418 -12.120 1.00 89.38 93 ARG A O 1
ATOM 755 N N . ASN A 1 94 ? -0.693 -15.622 -11.260 1.00 87.19 94 ASN A N 1
ATOM 756 C CA . ASN A 1 94 ? -0.140 -16.302 -10.091 1.00 87.19 94 ASN A CA 1
ATOM 757 C C . ASN A 1 94 ? -0.966 -16.071 -8.812 1.00 87.19 94 ASN A C 1
ATOM 759 O O . ASN A 1 94 ? -0.520 -16.445 -7.732 1.00 87.19 94 ASN A O 1
ATOM 763 N N . GLY A 1 95 ? -2.149 -15.449 -8.909 1.00 82.81 95 GLY A N 1
ATOM 764 C CA . GLY A 1 95 ? -2.992 -15.154 -7.746 1.00 82.81 95 GLY A CA 1
ATOM 765 C C . GLY A 1 95 ? -2.356 -14.173 -6.756 1.00 82.81 95 GLY A C 1
ATOM 766 O O . GLY A 1 95 ? -2.702 -14.174 -5.576 1.00 82.81 95 GLY A O 1
ATOM 767 N N . LEU A 1 96 ? -1.410 -13.353 -7.216 1.00 88.38 96 LEU A N 1
ATOM 768 C CA . LEU A 1 96 ? -0.740 -12.361 -6.391 1.00 88.38 96 LEU A CA 1
ATOM 769 C C . LEU A 1 96 ? -1.604 -11.101 -6.323 1.00 88.38 96 LEU A C 1
ATOM 771 O O . LEU A 1 96 ? -1.957 -10.515 -7.345 1.00 88.38 96 LEU A O 1
ATOM 775 N N . ALA A 1 97 ? -1.935 -10.683 -5.105 1.00 89.75 97 ALA A N 1
ATOM 776 C CA . ALA A 1 97 ? -2.761 -9.512 -4.841 1.00 89.75 97 ALA A CA 1
ATOM 777 C C . ALA A 1 97 ? -1.929 -8.221 -4.926 1.00 89.75 97 ALA A C 1
ATOM 779 O O . ALA A 1 97 ? -1.804 -7.504 -3.938 1.00 89.75 97 ALA A O 1
ATOM 780 N N . TYR A 1 98 ? -1.350 -7.942 -6.094 1.00 93.00 98 TYR A N 1
ATOM 781 C CA . TYR A 1 98 ? -0.614 -6.710 -6.386 1.00 93.00 98 TYR A CA 1
ATOM 782 C C . TYR A 1 98 ? -1.084 -6.091 -7.701 1.00 93.00 98 TYR A C 1
ATOM 784 O O . TYR A 1 98 ? -1.614 -6.782 -8.573 1.00 93.00 98 TYR A O 1
ATOM 792 N N . GLU A 1 99 ? -0.872 -4.789 -7.838 1.00 94.31 99 GLU A N 1
ATOM 793 C CA . GLU A 1 99 ? -1.163 -4.023 -9.045 1.00 94.31 99 GLU A CA 1
ATOM 794 C C . GLU A 1 99 ? -0.086 -2.954 -9.246 1.00 94.31 99 GLU A C 1
ATOM 796 O O . GLU A 1 99 ? 0.189 -2.169 -8.344 1.00 94.31 99 GLU A O 1
ATOM 801 N N . LEU A 1 100 ? 0.507 -2.914 -10.439 1.00 97.25 100 LEU A N 1
ATOM 802 C CA . LEU A 1 100 ? 1.309 -1.792 -10.907 1.00 97.25 100 LEU A CA 1
ATOM 803 C C . LEU A 1 100 ? 0.377 -0.745 -11.523 1.00 97.25 100 LEU A C 1
ATOM 805 O O . LEU A 1 100 ? -0.305 -1.019 -12.517 1.00 97.25 100 LEU A O 1
ATOM 809 N N . GLN A 1 101 ? 0.345 0.441 -10.926 1.00 95.12 101 GLN A N 1
ATOM 810 C CA . GLN A 1 101 ? -0.503 1.556 -11.334 1.00 95.12 101 GLN A CA 1
ATOM 811 C C . GLN A 1 101 ? 0.096 2.355 -12.504 1.00 95.12 101 GLN A C 1
ATOM 813 O O . GLN A 1 101 ? 1.270 2.226 -12.849 1.00 95.12 101 GLN A O 1
ATOM 818 N N . GLU A 1 102 ? -0.705 3.241 -13.109 1.00 93.75 102 GLU A N 1
ATOM 819 C CA . GLU A 1 102 ? -0.278 4.114 -14.222 1.00 93.75 102 GLU A CA 1
ATOM 820 C C . GLU A 1 102 ? 0.874 5.060 -13.856 1.00 93.75 102 GLU A C 1
ATOM 822 O O . GLU A 1 102 ? 1.688 5.434 -14.703 1.00 93.75 102 GLU A O 1
ATOM 827 N N . ASN A 1 103 ? 0.960 5.464 -12.589 1.00 93.62 103 ASN A N 1
ATOM 828 C CA . ASN A 1 103 ? 2.056 6.291 -12.086 1.00 93.62 103 ASN A CA 1
ATOM 829 C C . ASN A 1 103 ? 3.363 5.493 -11.900 1.00 93.62 103 ASN A C 1
ATOM 831 O O . ASN A 1 103 ? 4.403 6.106 -11.673 1.00 93.62 103 ASN A O 1
ATOM 835 N N . GLY A 1 104 ? 3.325 4.164 -12.040 1.00 94.12 104 GLY A N 1
ATOM 836 C CA . GLY A 1 104 ? 4.465 3.277 -11.837 1.00 94.12 104 GLY A CA 1
ATOM 837 C C . GLY A 1 104 ? 4.615 2.721 -10.432 1.00 94.12 104 GLY A C 1
ATOM 838 O O . GLY A 1 104 ? 5.598 2.033 -10.200 1.00 94.12 104 GLY A O 1
ATOM 839 N N . GLN A 1 105 ? 3.675 2.999 -9.527 1.00 94.75 105 GLN A N 1
ATOM 840 C CA . GLN A 1 105 ? 3.693 2.485 -8.163 1.00 94.75 105 GLN A CA 1
ATOM 841 C C . GLN A 1 105 ? 3.075 1.086 -8.100 1.00 94.75 105 GLN A C 1
ATOM 843 O O . GLN A 1 105 ? 1.982 0.855 -8.627 1.00 94.75 105 GLN A O 1
ATOM 848 N N . ALA A 1 106 ? 3.757 0.155 -7.445 1.00 93.94 106 ALA A N 1
ATOM 849 C CA . ALA A 1 106 ? 3.281 -1.185 -7.167 1.00 93.94 106 ALA A CA 1
ATOM 850 C C . ALA A 1 106 ? 2.584 -1.210 -5.801 1.00 93.94 106 ALA A C 1
ATOM 852 O O . ALA A 1 106 ? 3.190 -1.020 -4.748 1.00 93.94 106 ALA A O 1
ATOM 853 N N . ILE A 1 107 ? 1.281 -1.471 -5.813 1.00 89.81 107 ILE A N 1
ATOM 854 C CA . ILE A 1 107 ? 0.456 -1.520 -4.606 1.00 89.81 107 ILE A CA 1
ATOM 855 C C . ILE A 1 107 ? -0.003 -2.942 -4.324 1.00 89.81 107 ILE A C 1
ATOM 857 O O . ILE A 1 107 ? -0.164 -3.758 -5.235 1.00 89.81 107 ILE A O 1
ATOM 861 N N . ARG A 1 108 ? -0.278 -3.241 -3.055 1.00 89.12 108 ARG A N 1
ATOM 862 C CA . ARG A 1 108 ? -1.006 -4.449 -2.680 1.00 89.12 108 ARG A CA 1
ATOM 863 C C . ARG A 1 108 ? -2.504 -4.206 -2.828 1.00 89.12 108 ARG A C 1
ATOM 865 O O . ARG A 1 108 ? -3.044 -3.202 -2.370 1.00 89.12 108 ARG A O 1
ATOM 872 N N . LEU A 1 109 ? -3.200 -5.171 -3.410 1.00 85.06 109 LEU A N 1
ATOM 873 C CA . LEU A 1 109 ? -4.653 -5.204 -3.436 1.00 85.06 109 LEU A CA 1
ATOM 874 C C . LEU A 1 109 ? -5.174 -5.729 -2.100 1.00 85.06 109 LEU A C 1
ATOM 876 O O . LEU A 1 109 ? -4.786 -6.807 -1.646 1.00 85.06 109 LEU A O 1
ATOM 880 N N . ALA A 1 110 ? -6.090 -4.982 -1.486 1.00 76.25 110 ALA A N 1
ATOM 881 C CA . ALA A 1 110 ? -6.843 -5.481 -0.344 1.00 76.25 110 ALA A CA 1
ATOM 882 C C . ALA A 1 110 ? -7.608 -6.768 -0.725 1.00 76.25 110 ALA A C 1
ATOM 884 O O . ALA A 1 110 ? -8.027 -6.912 -1.883 1.00 76.25 110 ALA A O 1
ATOM 885 N N . PRO A 1 111 ? -7.826 -7.698 0.228 1.00 74.94 111 PRO A N 1
ATOM 886 C CA . PRO A 1 111 ? -8.650 -8.880 -0.008 1.00 74.94 111 PRO A CA 1
ATOM 887 C C . PRO A 1 111 ? -10.004 -8.494 -0.610 1.00 74.94 111 PRO A C 1
ATOM 889 O O . PRO A 1 111 ? -10.603 -7.515 -0.177 1.00 74.94 111 PRO A O 1
ATOM 892 N N . VAL A 1 112 ? -10.502 -9.264 -1.586 1.00 69.81 112 VAL A N 1
ATOM 893 C CA . VAL A 1 112 ? -11.690 -8.901 -2.394 1.00 69.81 112 VAL A CA 1
ATOM 894 C C . VAL A 1 112 ? -12.894 -8.512 -1.532 1.00 69.81 112 VAL A C 1
ATOM 896 O O . VAL A 1 112 ? -13.542 -7.513 -1.816 1.00 69.81 112 VAL A O 1
ATOM 899 N N . VAL A 1 113 ? -13.139 -9.246 -0.444 1.00 68.88 113 VAL A N 1
ATOM 900 C CA . VAL A 1 113 ? -14.256 -9.005 0.489 1.00 68.88 113 VAL A CA 1
ATOM 901 C C . VAL A 1 113 ? -14.147 -7.650 1.206 1.00 68.88 113 VAL A C 1
ATOM 903 O O . VAL A 1 113 ? -15.151 -7.090 1.621 1.00 68.88 113 VAL A O 1
ATOM 906 N N . LEU A 1 114 ? -12.933 -7.114 1.341 1.00 69.38 114 LEU A N 1
ATOM 907 C CA . LEU A 1 114 ? -12.631 -5.892 2.093 1.00 69.38 114 LEU A CA 1
ATOM 908 C C . LEU A 1 114 ? -12.301 -4.704 1.181 1.00 69.38 114 LEU A C 1
ATOM 910 O O . LEU A 1 114 ? -12.197 -3.569 1.642 1.00 69.38 114 LEU A O 1
ATOM 914 N N . ARG A 1 115 ? -12.079 -4.974 -0.111 1.00 72.25 115 ARG A N 1
ATOM 915 C CA . ARG A 1 115 ? -11.490 -4.030 -1.060 1.00 72.25 115 ARG A CA 1
ATOM 916 C C . ARG A 1 115 ? -12.367 -2.806 -1.269 1.00 72.25 115 ARG A C 1
ATOM 918 O O . ARG A 1 115 ? -11.844 -1.698 -1.237 1.00 72.25 115 ARG A O 1
ATOM 925 N N . GLU A 1 116 ? -13.666 -3.001 -1.468 1.00 74.19 116 GLU A N 1
ATOM 926 C CA . GLU A 1 116 ? -14.592 -1.894 -1.710 1.00 74.19 116 GLU A CA 1
ATOM 927 C C . GLU A 1 116 ? -14.653 -0.970 -0.494 1.00 74.19 116 GLU A C 1
ATOM 929 O O . GLU A 1 116 ? -14.292 0.194 -0.616 1.00 74.19 116 GLU A O 1
ATOM 934 N N . THR A 1 117 ? -14.928 -1.515 0.693 1.00 75.25 117 THR A N 1
ATOM 935 C CA . THR A 1 117 ? -15.003 -0.760 1.953 1.00 75.25 117 THR A CA 1
ATOM 936 C C . THR A 1 117 ? -13.744 0.061 2.246 1.00 75.25 117 THR A C 1
ATOM 938 O O . THR A 1 117 ? -13.844 1.179 2.740 1.00 75.25 117 THR A O 1
ATOM 941 N N . ILE A 1 118 ? -12.550 -0.468 1.950 1.00 81.81 118 ILE A N 1
ATOM 942 C CA . ILE A 1 118 ? -11.276 0.230 2.198 1.00 81.81 118 ILE A CA 1
ATOM 943 C C . ILE A 1 118 ? -11.004 1.311 1.142 1.00 81.81 118 ILE A C 1
ATOM 945 O O . ILE A 1 118 ? -10.541 2.402 1.485 1.00 81.81 118 ILE A O 1
ATOM 949 N N . ILE A 1 119 ? -11.274 1.026 -0.136 1.00 76.88 119 ILE A N 1
ATOM 950 C CA . ILE A 1 119 ? -10.971 1.943 -1.245 1.00 76.88 119 ILE A CA 1
ATOM 951 C C . ILE A 1 119 ? -11.996 3.076 -1.334 1.00 76.88 119 ILE A C 1
ATOM 953 O O . ILE A 1 119 ? -11.612 4.217 -1.573 1.00 76.88 119 ILE A O 1
ATOM 957 N N . SER A 1 120 ? -13.285 2.787 -1.145 1.00 76.00 120 SER A N 1
ATOM 958 C CA . SER A 1 120 ? -14.358 3.774 -1.297 1.00 76.00 120 SER A CA 1
ATOM 959 C C . SER A 1 120 ? -14.558 4.656 -0.066 1.00 76.00 120 SER A C 1
ATOM 961 O O . SER A 1 120 ? -15.328 5.614 -0.131 1.00 76.00 120 SER A O 1
ATOM 963 N N . ALA A 1 121 ? -13.898 4.348 1.057 1.00 78.19 121 ALA A N 1
ATOM 964 C CA . ALA A 1 121 ? -13.979 5.164 2.259 1.00 78.19 121 ALA A CA 1
ATOM 965 C C . ALA A 1 121 ? -13.448 6.578 1.978 1.00 78.19 121 ALA A C 1
ATOM 967 O O . ALA A 1 121 ? -12.278 6.772 1.644 1.00 78.19 121 ALA A O 1
ATOM 968 N N . ALA A 1 122 ? -14.320 7.572 2.120 1.00 78.12 122 ALA A N 1
ATOM 969 C CA . ALA A 1 122 ? -13.940 8.976 2.126 1.00 78.12 122 ALA A CA 1
ATOM 970 C C . ALA A 1 122 ? -13.846 9.441 3.580 1.00 78.12 122 ALA A C 1
ATOM 972 O O . ALA A 1 122 ? -14.836 9.348 4.309 1.00 78.12 122 ALA A O 1
ATOM 973 N N . PHE A 1 123 ? -12.694 9.943 4.013 1.00 83.56 123 PHE A N 1
ATOM 974 C CA . PHE A 1 123 ? -12.531 10.489 5.361 1.00 83.56 123 PHE A CA 1
ATOM 975 C C . PHE A 1 123 ? -12.714 12.005 5.303 1.00 83.56 123 PHE A C 1
ATOM 977 O O . PHE A 1 123 ? -11.887 12.716 4.744 1.00 83.56 123 PHE A O 1
ATOM 984 N N . ASP A 1 124 ? -13.864 12.452 5.797 1.00 81.50 124 ASP A N 1
ATOM 985 C CA . ASP A 1 124 ? -14.242 13.860 5.927 1.00 81.50 124 ASP A CA 1
ATOM 986 C C . ASP A 1 124 ? -14.982 13.981 7.256 1.00 81.50 124 ASP A C 1
ATOM 988 O O . ASP A 1 124 ? -16.212 13.916 7.331 1.00 81.50 124 ASP A O 1
ATOM 992 N N . THR A 1 125 ? -14.201 13.936 8.332 1.00 82.56 125 THR A N 1
ATOM 993 C CA . THR A 1 125 ? -14.715 13.862 9.706 1.00 82.56 125 THR A CA 1
ATOM 994 C C . THR A 1 125 ? -14.883 15.238 10.346 1.00 82.56 125 THR A C 1
ATOM 996 O O . THR A 1 125 ? -15.356 15.337 11.477 1.00 82.56 125 THR A O 1
ATOM 999 N N . GLY A 1 126 ? -14.480 16.304 9.646 1.00 82.50 126 GLY A N 1
ATOM 1000 C CA . GLY A 1 126 ? -14.348 17.652 10.202 1.00 82.50 126 GLY A CA 1
ATOM 1001 C C . GLY A 1 126 ? -13.092 17.846 11.063 1.00 82.50 126 GLY A C 1
ATOM 1002 O O . GLY A 1 126 ? -12.795 18.973 11.457 1.00 82.50 126 GLY A O 1
ATOM 1003 N N . ASP A 1 127 ? -12.323 16.781 11.319 1.00 87.12 127 ASP A N 1
ATOM 1004 C CA . ASP A 1 127 ? -11.027 16.811 11.992 1.00 87.12 127 ASP A CA 1
ATOM 1005 C C . ASP A 1 127 ? -9.929 16.364 11.014 1.00 87.12 127 ASP A C 1
ATOM 1007 O O . ASP A 1 127 ? -9.707 15.176 10.781 1.00 87.12 127 ASP A O 1
ATOM 1011 N N . GLY A 1 128 ? -9.205 17.334 10.448 1.00 88.19 128 GLY A N 1
ATOM 1012 C CA . GLY A 1 128 ? -8.201 17.055 9.416 1.00 88.19 128 GLY A CA 1
ATOM 1013 C C . GLY A 1 128 ? -7.032 16.176 9.882 1.00 88.19 128 GLY A C 1
ATOM 1014 O O . GLY A 1 128 ? -6.403 15.506 9.063 1.00 88.19 128 GLY A O 1
ATOM 1015 N N . GLU A 1 129 ? -6.740 16.130 11.186 1.00 90.94 129 GLU A N 1
ATOM 1016 C CA . GLU A 1 129 ? -5.732 15.209 11.721 1.00 90.94 129 GLU A CA 1
ATOM 1017 C C . GLU A 1 129 ? -6.271 13.778 11.788 1.00 90.94 129 GLU A C 1
ATOM 1019 O O . GLU A 1 129 ? -5.542 12.843 11.457 1.00 90.94 129 GLU A O 1
ATOM 1024 N N . LEU A 1 130 ? -7.544 13.585 12.151 1.00 90.56 130 LEU A N 1
ATOM 1025 C CA . LEU A 1 130 ? -8.196 12.277 12.090 1.00 90.56 130 LEU A CA 1
ATOM 1026 C C . LEU A 1 130 ? -8.242 11.755 10.650 1.00 90.56 130 LEU A C 1
ATOM 1028 O O . LEU A 1 130 ? -7.843 10.615 10.407 1.00 90.56 130 LEU A O 1
ATOM 1032 N N . ASP A 1 131 ? -8.637 12.598 9.697 1.00 91.69 131 ASP A N 1
ATOM 1033 C CA . ASP A 1 131 ? -8.686 12.231 8.278 1.00 91.69 131 ASP A CA 1
ATOM 1034 C C . ASP A 1 131 ? -7.300 11.804 7.775 1.00 91.69 131 ASP A C 1
ATOM 1036 O O . ASP A 1 131 ? -7.134 10.732 7.190 1.00 91.69 131 ASP A O 1
ATOM 1040 N N . LYS A 1 132 ? -6.258 12.575 8.109 1.00 94.12 132 LYS A N 1
ATOM 1041 C CA . LYS A 1 132 ? -4.868 12.231 7.788 1.00 94.12 132 LYS A CA 1
ATOM 1042 C C . LYS A 1 132 ? -4.426 10.913 8.427 1.00 94.12 132 LYS A C 1
ATOM 1044 O O . LYS A 1 132 ? -3.669 10.160 7.806 1.00 94.12 132 LYS A O 1
ATOM 1049 N N . MET A 1 133 ? -4.848 10.621 9.659 1.00 94.62 133 MET A N 1
ATOM 1050 C CA . MET A 1 133 ? -4.534 9.349 10.314 1.00 94.62 133 MET A CA 1
ATOM 1051 C C . MET A 1 133 ? -5.172 8.168 9.580 1.00 94.62 133 MET A C 1
ATOM 1053 O O . MET A 1 133 ? -4.471 7.192 9.310 1.00 94.62 133 MET A O 1
ATOM 1057 N N . LEU A 1 134 ? -6.450 8.278 9.212 1.00 94.00 134 LEU A N 1
ATOM 1058 C CA . LEU A 1 134 ? -7.182 7.243 8.478 1.00 94.00 134 LEU A CA 1
ATOM 1059 C C . LEU A 1 134 ? -6.592 7.012 7.080 1.00 94.00 134 LEU A C 1
ATOM 1061 O O . LEU A 1 134 ? -6.359 5.866 6.691 1.00 94.00 134 LEU A O 1
ATOM 1065 N N . GLU A 1 135 ? -6.235 8.085 6.372 1.00 93.81 135 GLU A N 1
ATOM 1066 C CA . GLU A 1 135 ? -5.537 8.010 5.085 1.00 93.81 135 GLU A CA 1
ATOM 1067 C C . GLU A 1 135 ? -4.168 7.334 5.198 1.00 93.81 135 GLU A C 1
ATOM 1069 O O . GLU A 1 135 ? -3.827 6.441 4.419 1.00 93.81 135 GLU A O 1
ATOM 1074 N N . THR A 1 136 ? -3.390 7.708 6.217 1.00 94.50 136 THR A N 1
ATOM 1075 C CA . THR A 1 136 ? -2.076 7.101 6.468 1.00 94.50 136 THR A CA 1
ATOM 1076 C C . THR A 1 136 ? -2.213 5.611 6.779 1.00 94.50 136 THR A C 1
ATOM 1078 O O . THR A 1 136 ? -1.447 4.801 6.259 1.00 94.50 136 THR A O 1
ATOM 1081 N N . ALA A 1 137 ? -3.190 5.237 7.611 1.00 94.62 137 ALA A N 1
ATOM 1082 C CA . ALA A 1 137 ? -3.467 3.845 7.942 1.00 94.62 137 ALA A CA 1
ATOM 1083 C C . ALA A 1 137 ? -3.838 3.041 6.687 1.00 94.62 137 ALA A C 1
ATOM 1085 O O . ALA A 1 137 ? -3.260 1.981 6.450 1.00 94.62 137 ALA A O 1
ATOM 1086 N N . ARG A 1 138 ? -4.722 3.573 5.830 1.00 92.69 138 ARG A N 1
ATOM 1087 C CA . ARG A 1 138 ? -5.091 2.950 4.551 1.00 92.69 138 ARG A CA 1
ATOM 1088 C C . ARG A 1 138 ? -3.887 2.763 3.629 1.00 92.69 138 ARG A C 1
ATOM 1090 O O . ARG A 1 138 ? -3.679 1.661 3.125 1.00 92.69 138 ARG A O 1
ATOM 1097 N N . ALA A 1 139 ? -3.084 3.805 3.421 1.00 91.38 139 ALA A N 1
ATOM 1098 C CA . ALA A 1 139 ? -1.913 3.738 2.548 1.00 91.38 139 ALA A CA 1
ATOM 1099 C C . ALA A 1 139 ? -0.907 2.678 3.028 1.00 91.38 139 ALA A C 1
ATOM 1101 O O . ALA A 1 139 ? -0.450 1.850 2.243 1.00 91.38 139 ALA A O 1
ATOM 1102 N N . LYS A 1 140 ? -0.626 2.648 4.337 1.00 92.94 140 LYS A N 1
ATOM 1103 C CA . LYS A 1 140 ? 0.247 1.643 4.956 1.00 92.94 140 LYS A CA 1
ATOM 1104 C C . LYS A 1 140 ? -0.310 0.223 4.834 1.00 92.94 140 LYS A C 1
ATOM 1106 O O . LYS A 1 140 ? 0.444 -0.706 4.562 1.00 92.94 140 LYS A O 1
ATOM 1111 N N . PHE A 1 141 ? -1.621 0.044 4.992 1.00 90.94 141 PHE A N 1
ATOM 1112 C CA . PHE A 1 141 ? -2.276 -1.260 4.855 1.00 90.94 141 PHE A CA 1
ATOM 1113 C C . PHE A 1 141 ? -2.164 -1.838 3.433 1.00 90.94 141 PHE A C 1
ATOM 1115 O O . PHE A 1 141 ? -1.998 -3.047 3.248 1.00 90.94 141 PHE A O 1
ATOM 1122 N N . LEU A 1 142 ? -2.219 -0.962 2.428 1.00 88.81 142 LEU A N 1
ATOM 1123 C CA . LEU A 1 142 ? -2.063 -1.303 1.011 1.00 88.81 142 LEU A CA 1
ATOM 1124 C C . LEU A 1 142 ? -0.591 -1.418 0.574 1.00 88.81 142 LEU A C 1
ATOM 1126 O O . LEU A 1 142 ? -0.320 -1.688 -0.598 1.00 88.81 142 LEU A O 1
ATOM 1130 N N . SER A 1 143 ? 0.362 -1.256 1.496 1.00 88.44 143 SER A N 1
ATOM 1131 C CA . SER A 1 143 ? 1.784 -1.417 1.199 1.00 88.44 143 SER A CA 1
ATOM 1132 C C . SER A 1 143 ? 2.148 -2.888 0.928 1.00 88.44 143 SER A C 1
ATOM 1134 O O . SER A 1 143 ? 1.652 -3.807 1.608 1.00 88.44 143 SER A O 1
ATOM 1136 N N . PRO A 1 144 ? 3.041 -3.155 -0.045 1.00 84.31 144 PRO A N 1
ATOM 1137 C CA . PRO A 1 144 ? 3.637 -4.475 -0.210 1.00 84.31 144 PRO A CA 1
ATOM 1138 C C . PRO A 1 144 ? 4.508 -4.889 0.986 1.00 84.31 144 PRO A C 1
ATOM 1140 O O . PRO A 1 144 ? 4.587 -6.090 1.271 1.00 84.31 144 PRO A O 1
ATOM 1143 N N . ASP A 1 145 ? 5.075 -3.924 1.715 1.00 85.75 145 ASP A N 1
ATOM 1144 C CA . ASP A 1 145 ? 5.936 -4.140 2.879 1.00 85.75 145 ASP A CA 1
ATOM 1145 C C . ASP A 1 145 ? 5.133 -4.636 4.108 1.00 85.75 145 ASP A C 1
ATOM 1147 O O . ASP A 1 145 ? 4.246 -3.928 4.603 1.00 85.75 145 ASP A O 1
ATOM 1151 N N . PRO A 1 146 ? 5.414 -5.851 4.628 1.00 84.25 146 PRO A N 1
ATOM 1152 C CA . PRO A 1 146 ? 4.781 -6.378 5.836 1.00 84.25 146 PRO A CA 1
ATOM 1153 C C . PRO A 1 146 ? 4.938 -5.506 7.088 1.00 84.25 146 PRO A C 1
ATOM 1155 O O . PRO A 1 146 ? 4.023 -5.491 7.917 1.00 84.25 146 PRO A O 1
ATOM 1158 N N . ASP A 1 147 ? 6.054 -4.794 7.241 1.00 86.00 147 ASP A N 1
ATOM 1159 C CA . ASP A 1 147 ? 6.294 -3.950 8.411 1.00 86.00 147 ASP A CA 1
ATOM 1160 C C . ASP A 1 147 ? 5.471 -2.662 8.325 1.00 86.00 147 ASP A C 1
ATOM 1162 O O . ASP A 1 147 ? 4.763 -2.330 9.280 1.00 86.00 147 ASP A O 1
ATOM 1166 N N . MET A 1 148 ? 5.390 -2.033 7.145 1.00 88.75 148 MET A N 1
ATOM 1167 C CA . MET A 1 148 ? 4.423 -0.951 6.912 1.00 88.75 148 MET A CA 1
ATOM 1168 C C . MET A 1 148 ? 2.983 -1.402 7.183 1.00 88.75 148 MET A C 1
ATOM 1170 O O . MET A 1 148 ? 2.210 -0.670 7.805 1.00 88.75 148 MET A O 1
ATOM 1174 N N . ARG A 1 149 ? 2.606 -2.625 6.783 1.00 88.25 149 ARG A N 1
ATOM 1175 C CA . ARG A 1 149 ? 1.271 -3.158 7.103 1.00 88.25 149 ARG A CA 1
ATOM 1176 C C . ARG A 1 149 ? 1.053 -3.299 8.604 1.00 88.25 149 ARG A C 1
ATOM 1178 O O . ARG A 1 149 ? -0.048 -3.034 9.074 1.00 88.25 149 ARG A O 1
ATOM 1185 N N . ARG A 1 150 ? 2.063 -3.676 9.384 1.00 88.56 150 ARG A N 1
ATOM 1186 C CA . ARG A 1 150 ? 1.947 -3.717 10.849 1.00 88.56 150 ARG A CA 1
ATOM 1187 C C . ARG A 1 150 ? 1.735 -2.319 11.428 1.00 88.56 150 ARG A C 1
ATOM 1189 O O . ARG A 1 150 ? 0.832 -2.133 12.239 1.00 88.56 150 ARG A O 1
ATOM 1196 N N . GLU A 1 151 ? 2.501 -1.338 10.961 1.00 90.81 151 GLU A N 1
ATOM 1197 C CA . GLU A 1 151 ? 2.351 0.069 11.358 1.00 90.81 151 GLU A CA 1
ATOM 1198 C C . GLU A 1 151 ? 0.981 0.660 10.979 1.00 90.81 151 GLU A C 1
ATOM 1200 O O . GLU A 1 151 ? 0.535 1.643 11.575 1.00 90.81 151 GLU A O 1
ATOM 1205 N N . SER A 1 152 ? 0.288 0.075 9.994 1.00 92.62 152 SER A N 1
ATOM 1206 C CA . SER A 1 152 ? -1.086 0.469 9.663 1.00 92.62 152 SER A CA 1
ATOM 1207 C C . SER A 1 152 ? -2.057 0.241 10.826 1.00 92.62 152 SER A C 1
ATOM 1209 O O . SER A 1 152 ? -2.967 1.048 11.009 1.00 92.62 152 SER A O 1
ATOM 1211 N N . LEU A 1 153 ? -1.834 -0.801 11.644 1.00 92.69 153 LEU A N 1
ATOM 1212 C CA . LEU A 1 153 ? -2.641 -1.065 12.837 1.00 92.69 153 LEU A CA 1
ATOM 1213 C C . LEU A 1 153 ? -2.438 0.045 13.860 1.00 92.69 153 LEU A C 1
ATOM 1215 O O . LEU A 1 153 ? -3.411 0.653 14.282 1.00 92.69 153 LEU A O 1
ATOM 1219 N N . GLU A 1 154 ? -1.189 0.354 14.213 1.00 92.12 154 GLU A N 1
ATOM 1220 C CA . GLU A 1 154 ? -0.881 1.432 15.160 1.00 92.12 154 GLU A CA 1
ATOM 1221 C C . GLU A 1 154 ? -1.595 2.721 14.751 1.00 92.12 154 GLU A C 1
ATOM 1223 O O . GLU A 1 154 ? -2.329 3.321 15.537 1.00 92.12 154 GLU A O 1
ATOM 1228 N N . LYS A 1 155 ? -1.480 3.081 13.467 1.00 94.75 155 LYS A N 1
ATOM 1229 C CA . LYS A 1 155 ? -2.080 4.308 12.958 1.00 94.75 155 LYS A CA 1
ATOM 1230 C C . LYS A 1 155 ? -3.610 4.292 12.974 1.00 94.75 155 LYS A C 1
ATOM 1232 O O . LYS A 1 155 ? -4.220 5.320 13.269 1.00 94.75 155 LYS A O 1
ATOM 1237 N N . LEU A 1 156 ? -4.232 3.151 12.676 1.00 95.19 156 LEU A N 1
ATOM 1238 C CA . LEU A 1 156 ? -5.685 2.991 12.736 1.00 95.19 156 LEU A CA 1
ATOM 1239 C C . LEU A 1 156 ? -6.203 3.022 14.183 1.00 95.19 156 LEU A C 1
ATOM 1241 O O . LEU A 1 156 ? -7.252 3.607 14.450 1.00 95.19 156 LEU A O 1
ATOM 1245 N N . TRP A 1 157 ? -5.465 2.441 15.129 1.00 94.19 157 TRP A N 1
ATOM 1246 C CA . TRP A 1 157 ? -5.796 2.513 16.553 1.00 94.19 157 TRP A CA 1
ATOM 1247 C C . TRP A 1 157 ? -5.641 3.933 17.100 1.00 94.19 157 TRP A C 1
ATOM 1249 O O . TRP A 1 157 ? -6.513 4.384 17.837 1.00 94.19 157 TRP A O 1
ATOM 1259 N N . ASP A 1 158 ? -4.608 4.674 16.700 1.00 91.94 158 ASP A N 1
ATOM 1260 C CA . ASP A 1 158 ? -4.486 6.099 17.029 1.00 91.94 158 ASP A CA 1
ATOM 1261 C C . ASP A 1 158 ? -5.671 6.914 16.489 1.00 91.94 158 ASP A C 1
ATOM 1263 O O . ASP A 1 158 ? -6.220 7.757 17.203 1.00 91.94 158 ASP A O 1
ATOM 1267 N N . ALA A 1 159 ? -6.111 6.630 15.257 1.00 93.31 159 ALA A N 1
ATOM 1268 C CA . ALA A 1 159 ? -7.297 7.253 14.676 1.00 93.31 159 ALA A CA 1
ATOM 1269 C C . ALA A 1 159 ? -8.555 6.945 15.504 1.00 93.31 159 ALA A C 1
ATOM 1271 O O . ALA A 1 159 ? -9.321 7.851 15.828 1.00 93.31 159 ALA A O 1
ATOM 1272 N N . TRP A 1 160 ? -8.741 5.689 15.920 1.00 92.19 160 TRP A N 1
ATOM 1273 C CA . TRP A 1 160 ? -9.837 5.295 16.809 1.00 92.19 160 TRP A CA 1
ATOM 1274 C C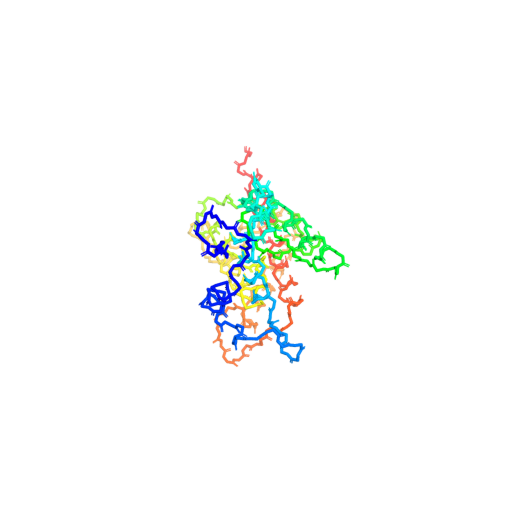 . TRP A 1 160 ? -9.789 6.025 18.160 1.00 92.19 160 TRP A C 1
ATOM 1276 O O . TRP A 1 160 ? -10.807 6.484 18.681 1.00 92.19 160 TRP A O 1
ATOM 1286 N N . GLU A 1 161 ? -8.599 6.183 18.732 1.00 90.00 161 GLU A N 1
ATOM 1287 C CA . GLU A 1 161 ? -8.404 6.903 19.988 1.00 90.00 161 GLU A CA 1
ATOM 1288 C C . GLU A 1 161 ? -8.736 8.392 19.864 1.00 90.00 161 GLU A C 1
ATOM 1290 O O . GLU A 1 161 ? -9.344 8.946 20.782 1.00 90.00 161 GLU A O 1
ATOM 1295 N N . ARG A 1 162 ? -8.390 9.013 18.729 1.00 89.56 162 ARG A N 1
ATOM 1296 C CA . ARG A 1 162 ? -8.742 10.401 18.407 1.00 89.56 162 ARG A CA 1
ATOM 1297 C C . ARG A 1 162 ? -10.240 10.564 18.156 1.00 89.56 162 ARG A C 1
ATOM 1299 O O . ARG A 1 162 ? -10.836 11.497 18.693 1.00 89.56 162 ARG A O 1
ATOM 1306 N N . LEU A 1 163 ? -10.858 9.642 17.417 1.00 88.50 163 LEU A N 1
ATOM 1307 C CA . LEU A 1 163 ? -12.293 9.657 17.117 1.00 88.50 163 LEU A CA 1
ATOM 1308 C C . LEU A 1 163 ? -13.142 9.676 18.398 1.00 88.50 163 LEU A C 1
ATOM 1310 O O . LEU A 1 163 ? -14.096 10.443 18.496 1.00 88.50 163 LEU A O 1
ATOM 1314 N N . LYS A 1 164 ? -12.727 8.939 19.437 1.00 85.38 164 LYS A N 1
ATOM 1315 C CA . LYS A 1 164 ? -13.358 8.970 20.772 1.00 85.38 164 LYS A CA 1
ATOM 1316 C C . LYS A 1 164 ? -13.286 10.322 21.493 1.00 85.38 164 LYS A C 1
ATOM 1318 O O . LYS A 1 164 ? -13.852 10.452 22.570 1.00 85.38 164 LYS A O 1
ATOM 1323 N N . THR A 1 165 ? -12.559 11.299 20.961 1.00 83.06 165 THR A N 1
ATOM 1324 C CA . THR A 1 165 ? -12.354 12.623 21.573 1.00 83.06 165 THR A CA 1
ATOM 1325 C C . THR A 1 165 ? -12.781 13.779 20.671 1.00 83.06 165 THR A C 1
ATOM 1327 O O . THR A 1 165 ? -12.551 14.933 21.017 1.00 83.06 165 THR A O 1
ATOM 1330 N N . ILE A 1 166 ? -13.416 13.490 19.530 1.00 77.44 166 ILE A N 1
ATOM 1331 C CA . ILE A 1 166 ? -13.742 14.506 18.520 1.00 77.44 166 ILE A CA 1
ATOM 1332 C C . ILE A 1 166 ? -14.787 15.526 19.008 1.00 77.44 166 ILE A C 1
ATOM 1334 O O . ILE A 1 166 ? -14.768 16.678 18.587 1.00 77.44 166 ILE A O 1
ATOM 1338 N N . LYS A 1 167 ? -15.677 15.133 19.932 1.00 68.31 167 LYS A N 1
ATOM 1339 C CA . LYS A 1 167 ? -16.635 16.044 20.577 1.00 68.31 167 LYS A CA 1
ATOM 1340 C C . LYS A 1 167 ? -15.950 16.758 21.760 1.00 68.31 167 LYS A C 1
ATOM 1342 O O . LYS A 1 167 ? -15.555 16.076 22.710 1.00 68.31 167 LYS A O 1
ATOM 1347 N N . PRO A 1 168 ? -15.799 18.100 21.735 1.00 57.41 168 PRO A N 1
ATOM 1348 C CA . PRO A 1 168 ? -15.142 18.844 22.808 1.00 57.41 168 PRO A CA 1
ATOM 1349 C C . PRO A 1 168 ? -15.896 18.731 24.141 1.00 57.41 168 PRO A C 1
ATOM 1351 O O . PRO A 1 168 ? -17.111 18.901 24.177 1.00 57.41 168 PRO A O 1
ATOM 1354 N N . GLY A 1 169 ? -15.167 18.533 25.246 1.00 57.47 169 GLY A N 1
ATOM 1355 C CA . GLY A 1 169 ? -15.674 18.799 26.601 1.00 57.47 169 GLY A CA 1
ATOM 1356 C C . GLY A 1 169 ? -16.289 17.633 27.384 1.00 57.47 169 GLY A C 1
ATOM 1357 O O . GLY A 1 169 ? -16.770 17.878 28.484 1.00 57.47 169 GLY A O 1
ATOM 1358 N N . ALA A 1 170 ? -16.245 16.397 26.885 1.00 56.00 170 ALA A N 1
ATOM 1359 C CA . ALA A 1 170 ? -16.685 15.213 27.631 1.00 56.00 170 ALA A CA 1
ATOM 1360 C C . ALA A 1 170 ? -15.490 14.360 28.090 1.00 56.00 170 ALA A C 1
ATOM 1362 O O . ALA A 1 170 ? -14.465 14.290 27.403 1.00 56.00 170 ALA A O 1
ATOM 1363 N N . ASP A 1 171 ? -15.624 13.676 29.231 1.00 70.81 171 ASP A N 1
ATOM 1364 C CA . ASP A 1 171 ? -14.668 12.643 29.639 1.00 70.81 171 ASP A CA 1
ATOM 1365 C C . ASP A 1 171 ? -14.493 11.629 28.496 1.00 70.81 171 ASP A C 1
ATOM 1367 O O . ASP A 1 171 ? -15.456 11.268 27.824 1.00 70.81 171 ASP A O 1
ATOM 1371 N N . LYS A 1 172 ? -13.283 11.100 28.263 1.00 70.50 172 LYS A N 1
ATOM 1372 C CA . LYS A 1 172 ? -13.014 10.177 27.132 1.00 70.50 172 LYS A CA 1
ATOM 1373 C C . LYS A 1 172 ? -13.992 8.990 27.063 1.00 70.50 172 LYS A C 1
ATOM 1375 O O . LYS A 1 172 ? -14.308 8.504 25.980 1.00 70.50 172 LYS A O 1
ATOM 1380 N N . LYS A 1 173 ? -14.453 8.506 28.221 1.00 72.75 173 LYS A N 1
ATOM 1381 C CA . LYS A 1 173 ? -15.469 7.445 28.315 1.00 72.75 173 LYS A CA 1
ATOM 1382 C C . LYS A 1 173 ? -16.866 7.940 27.942 1.00 72.75 173 LYS A C 1
ATOM 1384 O O . LYS A 1 173 ? -17.594 7.223 27.270 1.00 72.75 173 LYS A O 1
ATOM 1389 N N . GLU A 1 174 ? -17.217 9.145 28.369 1.00 73.81 174 GLU A N 1
ATOM 1390 C CA . GLU A 1 174 ? -18.501 9.784 28.090 1.00 73.81 174 GLU A CA 1
ATOM 1391 C C . GLU A 1 174 ? -18.615 10.168 26.609 1.00 73.81 174 GLU A C 1
ATOM 1393 O O . GLU A 1 174 ? -19.604 9.836 25.968 1.00 73.81 174 GLU A O 1
ATOM 1398 N N . SER A 1 175 ? -17.561 10.745 26.024 1.00 76.69 175 SER A N 1
ATOM 1399 C CA . SER A 1 175 ? -17.498 11.070 24.593 1.00 76.69 175 SER A CA 1
ATOM 1400 C C . SER A 1 175 ? -17.627 9.822 23.713 1.00 76.69 175 SER A C 1
ATOM 1402 O O . SER A 1 175 ? -18.384 9.816 22.744 1.00 76.69 175 SER A O 1
ATOM 1404 N N . ALA A 1 176 ? -16.972 8.719 24.098 1.00 79.75 176 ALA A N 1
ATOM 1405 C CA . ALA A 1 176 ? -17.143 7.434 23.426 1.00 79.75 176 ALA A CA 1
ATOM 1406 C C . ALA A 1 176 ? -18.574 6.884 23.566 1.00 79.75 176 ALA A C 1
ATOM 1408 O O . ALA A 1 176 ? -19.098 6.333 22.605 1.00 79.75 176 ALA A O 1
ATOM 1409 N N . GLY A 1 177 ? -19.222 7.052 24.724 1.00 83.19 177 GLY A N 1
ATOM 1410 C CA . GLY A 1 177 ? -20.631 6.694 24.912 1.00 83.19 177 GLY A CA 1
ATOM 1411 C C . GLY A 1 177 ? -21.548 7.478 23.974 1.00 83.19 177 GLY A C 1
ATOM 1412 O O . GLY A 1 177 ? -22.266 6.872 23.187 1.00 83.19 177 GLY A O 1
ATOM 1413 N N . LEU A 1 178 ? -21.420 8.808 23.965 1.00 81.88 178 LEU A N 1
ATOM 1414 C CA . LEU A 1 178 ? -22.193 9.714 23.106 1.00 81.88 178 LEU A CA 1
ATOM 1415 C C . LEU A 1 178 ? -21.970 9.472 21.609 1.00 81.88 178 LEU A C 1
ATOM 1417 O O . LEU A 1 178 ? -22.844 9.756 20.793 1.00 81.88 178 LEU A O 1
ATOM 1421 N N . LEU A 1 179 ? -20.780 9.006 21.231 1.00 84.56 179 LEU A N 1
ATOM 1422 C CA . LEU A 1 179 ? -20.475 8.588 19.867 1.00 84.56 179 LEU A CA 1
ATOM 1423 C C . LEU A 1 179 ? -21.277 7.335 19.499 1.00 84.56 179 LEU A C 1
ATOM 1425 O O . LEU A 1 179 ? -21.905 7.297 18.449 1.00 84.56 179 LEU A O 1
ATOM 1429 N N . LEU A 1 180 ? -21.294 6.325 20.366 1.00 88.50 180 LEU A N 1
ATOM 1430 C CA . LEU A 1 180 ? -22.049 5.099 20.113 1.00 88.50 180 LEU A CA 1
ATOM 1431 C C . LEU A 1 180 ? -23.562 5.329 20.181 1.00 88.50 180 LEU A C 1
ATOM 1433 O O . LEU A 1 180 ? -24.290 4.730 19.396 1.00 88.50 180 LEU A O 1
ATOM 1437 N N . ASP A 1 181 ? -24.028 6.221 21.057 1.00 87.44 181 ASP A N 1
ATOM 1438 C CA . ASP A 1 181 ? -25.440 6.616 21.141 1.00 87.44 181 ASP A CA 1
ATOM 1439 C C . ASP A 1 181 ? -25.903 7.261 19.828 1.00 87.44 181 ASP A C 1
ATOM 1441 O O . ASP A 1 181 ? -27.004 6.995 19.368 1.00 87.44 181 ASP A O 1
ATOM 1445 N N . SER A 1 182 ? -25.036 8.035 19.160 1.00 83.56 182 SER A N 1
ATOM 1446 C CA . SER A 1 182 ? -25.344 8.562 17.823 1.00 83.56 182 SER A CA 1
ATOM 1447 C C . SER A 1 182 ? -25.339 7.509 16.710 1.00 83.56 182 SER A C 1
ATOM 1449 O O . SER A 1 182 ? -25.817 7.793 15.621 1.00 83.56 182 SER A O 1
ATOM 1451 N N . VAL A 1 183 ? -24.807 6.309 16.943 1.00 86.88 183 VAL A N 1
ATOM 1452 C CA . VAL A 1 183 ? -24.694 5.251 15.921 1.00 86.88 183 VAL A CA 1
ATOM 1453 C C . VAL A 1 183 ? -25.878 4.280 15.985 1.00 86.88 183 VAL A C 1
ATOM 1455 O O . VAL A 1 183 ? -26.202 3.649 14.983 1.00 86.88 183 VAL A O 1
ATOM 1458 N N . ALA A 1 184 ? -26.532 4.139 17.140 1.00 89.00 184 ALA A N 1
ATOM 1459 C CA . ALA A 1 184 ? -27.596 3.160 17.329 1.00 89.00 184 ALA A CA 1
ATOM 1460 C C . ALA A 1 184 ? -28.649 3.620 18.345 1.00 89.00 184 ALA A C 1
ATOM 1462 O O . ALA A 1 184 ? -28.352 3.727 19.534 1.00 89.00 184 ALA A O 1
ATOM 1463 N N . ASP A 1 185 ? -29.892 3.769 17.879 1.00 88.31 185 ASP A N 1
ATOM 1464 C CA . ASP A 1 185 ? -31.065 4.006 18.736 1.00 88.31 185 ASP A CA 1
ATOM 1465 C C . ASP A 1 185 ? -31.579 2.714 19.398 1.00 88.31 185 ASP A C 1
ATOM 1467 O O . ASP A 1 185 ? -32.205 2.746 20.457 1.00 88.31 185 ASP A O 1
ATOM 1471 N N . GLU A 1 186 ? -31.339 1.565 18.756 1.00 93.25 186 GLU A N 1
ATOM 1472 C CA . GLU A 1 186 ? -31.797 0.257 19.226 1.00 93.25 186 GLU A CA 1
ATOM 1473 C C . GLU A 1 186 ? -30.904 -0.231 20.389 1.00 93.25 186 GLU A C 1
ATOM 1475 O O . GLU A 1 186 ? -29.684 -0.355 20.201 1.00 93.25 186 GLU A O 1
ATOM 1480 N N . PRO A 1 187 ? -31.457 -0.467 21.598 1.00 92.31 187 PRO A N 1
ATOM 1481 C CA . PRO A 1 187 ? -30.649 -0.665 22.804 1.00 92.31 187 PRO A CA 1
ATOM 1482 C C . PRO A 1 187 ? -29.748 -1.904 22.771 1.00 92.31 187 PRO A C 1
ATOM 1484 O O . PRO A 1 187 ? -28.612 -1.856 23.252 1.00 92.31 187 PRO A O 1
ATOM 1487 N N . GLU A 1 188 ? -30.219 -3.013 22.208 1.00 93.81 188 GLU A N 1
ATOM 1488 C CA . GLU A 1 188 ? -29.486 -4.271 22.120 1.00 93.81 188 GLU A CA 1
ATOM 1489 C C . GLU A 1 188 ? -28.274 -4.140 21.186 1.00 93.81 188 GLU A C 1
ATOM 1491 O O . GLU A 1 188 ? -27.157 -4.541 21.538 1.00 93.81 188 GLU A O 1
ATOM 1496 N N . PHE A 1 189 ? -28.460 -3.515 20.024 1.00 92.12 189 PHE A N 1
ATOM 1497 C CA . PHE A 1 189 ? -27.390 -3.221 19.080 1.00 92.12 189 PHE A CA 1
ATOM 1498 C C . PHE A 1 189 ? -26.405 -2.202 19.658 1.00 92.12 189 PHE A C 1
ATOM 1500 O O . PHE A 1 189 ? -25.191 -2.413 19.592 1.00 92.12 189 PHE A O 1
ATOM 1507 N N . ARG A 1 190 ? -26.897 -1.151 20.322 1.00 93.69 190 ARG A N 1
ATOM 1508 C CA . ARG A 1 190 ? -26.058 -0.180 21.035 1.00 93.69 190 ARG A CA 1
ATOM 1509 C C . ARG A 1 190 ? -25.205 -0.834 22.127 1.00 93.69 190 ARG A C 1
ATOM 1511 O O . ARG A 1 190 ? -24.028 -0.487 22.283 1.00 93.69 190 ARG A O 1
ATOM 1518 N N . GLY A 1 191 ? -25.767 -1.787 22.869 1.00 94.12 191 GLY A N 1
ATOM 1519 C CA . GLY A 1 191 ? -25.042 -2.581 23.862 1.00 94.12 191 GLY A CA 1
ATOM 1520 C C . GLY A 1 191 ? -23.951 -3.450 23.230 1.00 94.12 191 GLY A C 1
ATOM 1521 O O . GLY A 1 191 ? -22.827 -3.498 23.735 1.00 94.12 191 GLY A O 1
ATOM 1522 N N . MET A 1 192 ? -24.241 -4.077 22.086 1.00 95.44 192 MET A N 1
ATOM 1523 C CA . MET A 1 192 ? -23.261 -4.849 21.313 1.00 95.44 192 MET A CA 1
ATOM 1524 C C . MET A 1 192 ? -22.093 -3.974 20.833 1.00 95.44 192 MET A C 1
ATOM 1526 O O . MET A 1 192 ? -20.935 -4.353 21.023 1.00 95.44 192 MET A O 1
ATOM 1530 N N . LEU A 1 193 ? -22.369 -2.776 20.303 1.00 94.00 193 LEU A N 1
ATOM 1531 C CA . LEU A 1 193 ? -21.327 -1.831 19.879 1.00 94.00 193 LEU A CA 1
ATOM 1532 C C . LEU A 1 193 ? -20.415 -1.404 21.036 1.00 94.00 193 LEU A C 1
ATOM 1534 O O . LEU A 1 193 ? -19.218 -1.196 20.839 1.00 94.00 193 LEU A O 1
ATOM 1538 N N . GLU A 1 194 ? -20.945 -1.310 22.257 1.00 94.19 194 GLU A N 1
ATOM 1539 C CA . GLU A 1 194 ? -20.133 -1.004 23.436 1.00 94.19 194 GLU A CA 1
ATOM 1540 C C . GLU A 1 194 ? -19.172 -2.133 23.801 1.00 94.19 194 GLU A C 1
ATOM 1542 O O . GLU A 1 194 ? -18.018 -1.883 24.161 1.00 94.19 194 GLU A O 1
ATOM 1547 N N . ILE A 1 195 ? -19.647 -3.379 23.717 1.00 95.69 195 ILE A N 1
ATOM 1548 C CA . ILE A 1 195 ? -18.817 -4.568 23.926 1.00 95.69 195 ILE A CA 1
ATOM 1549 C C . ILE A 1 195 ? -17.701 -4.593 22.879 1.00 95.69 195 ILE A C 1
ATOM 1551 O O . ILE A 1 195 ? -16.538 -4.799 23.231 1.00 95.69 195 ILE A O 1
ATOM 1555 N N . GLU A 1 196 ? -18.030 -4.313 21.617 1.00 95.12 196 GLU A N 1
ATOM 1556 C CA . GLU A 1 196 ? -17.056 -4.271 20.528 1.00 95.12 196 GLU A CA 1
ATOM 1557 C C . GLU A 1 196 ? -16.014 -3.158 20.733 1.00 95.12 196 GLU A C 1
ATOM 1559 O O . GLU A 1 196 ? -14.813 -3.423 20.685 1.00 95.12 196 GLU A O 1
ATOM 1564 N N . ALA A 1 197 ? -16.433 -1.935 21.074 1.00 93.06 197 ALA A N 1
ATOM 1565 C CA . ALA A 1 197 ? -15.528 -0.817 21.359 1.00 93.06 197 ALA A CA 1
ATOM 1566 C C . ALA A 1 197 ? -14.555 -1.111 22.518 1.00 93.06 197 ALA A C 1
ATOM 1568 O O . ALA A 1 197 ? -13.371 -0.738 22.465 1.00 93.06 197 ALA A O 1
ATOM 1569 N N . LYS A 1 198 ? -15.039 -1.788 23.571 1.00 92.19 198 LYS A N 1
ATOM 1570 C CA . LYS A 1 198 ? -14.218 -2.242 24.705 1.00 92.19 198 LYS A CA 1
ATOM 1571 C C . LYS A 1 198 ? -13.218 -3.301 24.255 1.00 92.19 198 LYS A C 1
ATOM 1573 O O . LYS A 1 198 ? -12.023 -3.119 24.481 1.00 92.19 198 LYS A O 1
ATOM 1578 N N . ALA A 1 199 ? -13.674 -4.327 23.537 1.00 94.69 199 ALA A N 1
ATOM 1579 C CA . ALA A 1 199 ? -12.813 -5.381 23.008 1.00 94.69 199 ALA A CA 1
ATOM 1580 C C . ALA A 1 199 ? -11.713 -4.822 22.088 1.00 94.69 199 ALA A C 1
ATOM 1582 O O . ALA A 1 199 ? -10.549 -5.188 22.227 1.00 94.69 199 ALA A O 1
ATOM 1583 N N . LEU A 1 200 ? -12.043 -3.885 21.193 1.00 93.62 200 LEU A N 1
ATOM 1584 C CA . LEU A 1 200 ? -11.077 -3.225 20.306 1.00 93.62 200 LEU A CA 1
ATOM 1585 C C . LEU A 1 200 ? -10.029 -2.413 21.081 1.00 93.62 200 LEU A C 1
ATOM 1587 O O . LEU A 1 200 ? -8.849 -2.409 20.721 1.00 93.62 200 LEU A O 1
ATOM 1591 N N . THR A 1 201 ? -10.439 -1.760 22.170 1.00 89.62 201 THR A N 1
ATOM 1592 C CA . THR A 1 201 ? -9.522 -1.030 23.057 1.00 89.62 201 THR A CA 1
ATOM 1593 C C . THR A 1 201 ? -8.596 -1.996 23.809 1.00 89.62 201 THR A C 1
ATOM 1595 O O . THR A 1 201 ? -7.392 -1.766 23.882 1.00 89.62 201 THR A O 1
ATOM 1598 N N . GLU A 1 202 ? -9.126 -3.108 24.324 1.00 90.25 202 GLU A N 1
ATOM 1599 C CA . GLU A 1 202 ? -8.335 -4.143 25.004 1.00 90.25 202 GLU A CA 1
ATOM 1600 C C . GLU A 1 202 ? -7.326 -4.816 24.068 1.00 90.25 202 GLU A C 1
ATOM 1602 O O . GLU A 1 202 ? -6.168 -5.005 24.443 1.00 90.25 202 GLU A O 1
ATOM 1607 N N . ILE A 1 203 ? -7.734 -5.131 22.836 1.00 91.25 203 ILE A N 1
ATOM 1608 C CA . ILE A 1 203 ? -6.858 -5.687 21.797 1.00 91.25 203 ILE A CA 1
ATOM 1609 C C . ILE A 1 203 ? -5.685 -4.738 21.528 1.00 91.25 203 ILE A C 1
ATOM 1611 O O . ILE A 1 203 ? -4.537 -5.182 21.550 1.00 91.25 203 ILE A O 1
ATOM 1615 N N . GLY A 1 204 ? -5.956 -3.443 21.335 1.00 87.06 204 GLY A N 1
ATOM 1616 C CA . GLY A 1 204 ? -4.919 -2.439 21.071 1.00 87.06 204 GLY A CA 1
ATOM 1617 C C . GLY A 1 204 ? -3.880 -2.311 22.188 1.00 87.06 204 GLY A C 1
ATOM 1618 O O . GLY A 1 204 ? -2.719 -2.041 21.904 1.00 87.06 204 GLY A O 1
ATOM 1619 N N . ASN A 1 205 ? -4.283 -2.550 23.440 1.00 84.62 205 ASN A N 1
ATOM 1620 C CA . ASN A 1 205 ? -3.392 -2.499 24.603 1.00 84.62 205 ASN A CA 1
ATOM 1621 C C . ASN A 1 205 ? -2.614 -3.810 24.829 1.00 84.62 205 ASN A C 1
ATOM 1623 O O . ASN A 1 205 ? -1.516 -3.792 25.384 1.00 84.62 205 ASN A O 1
ATOM 1627 N N . LYS A 1 206 ? -3.202 -4.957 24.464 1.00 84.94 206 LYS A N 1
ATOM 1628 C CA . LYS A 1 206 ? -2.661 -6.294 24.762 1.00 84.94 206 LYS A CA 1
ATOM 1629 C C . LYS A 1 206 ? -1.641 -6.777 23.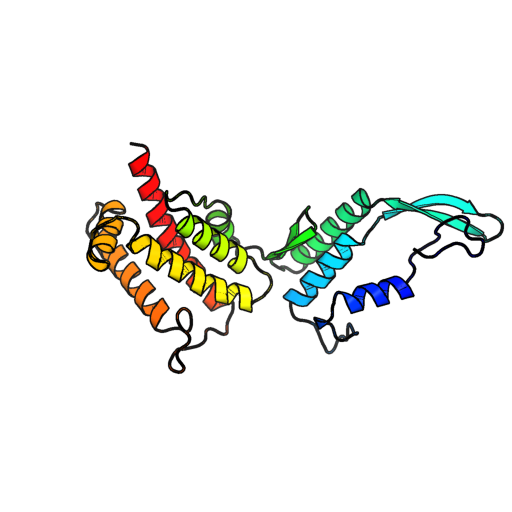733 1.00 84.94 206 LYS A C 1
ATOM 1631 O O . LYS A 1 206 ? -0.672 -7.454 24.085 1.00 84.94 206 LYS A O 1
ATOM 1636 N N . PHE A 1 207 ? -1.897 -6.508 22.459 1.00 82.50 207 PHE A N 1
ATOM 1637 C CA . PHE A 1 207 ? -0.971 -6.845 21.385 1.00 82.50 207 PHE A CA 1
ATOM 1638 C C . PHE A 1 207 ? 0.005 -5.696 21.170 1.00 82.50 207 PHE A C 1
ATOM 1640 O O . PHE A 1 207 ? -0.299 -4.554 21.503 1.00 82.50 207 PHE A O 1
ATOM 1647 N N . GLN A 1 208 ? 1.158 -5.996 20.573 1.00 76.31 208 GLN A N 1
ATOM 1648 C CA . GLN A 1 208 ? 2.168 -5.001 20.209 1.00 76.31 208 GLN A CA 1
ATOM 1649 C C . GLN A 1 208 ? 1.713 -4.180 18.986 1.00 76.31 208 GLN A C 1
ATOM 1651 O O . GLN A 1 208 ? 2.322 -4.223 17.918 1.00 76.31 208 GLN A O 1
ATOM 1656 N N . ILE A 1 209 ? 0.568 -3.517 19.139 1.00 76.50 209 ILE A N 1
ATOM 1657 C CA . ILE A 1 209 ? -0.106 -2.653 18.167 1.00 76.50 209 ILE A CA 1
ATOM 1658 C C . ILE A 1 209 ? 0.079 -1.194 18.580 1.00 76.50 209 ILE A C 1
ATOM 1660 O O . ILE A 1 209 ? 0.320 -0.353 17.726 1.00 76.50 209 ILE A O 1
ATOM 1664 N N . ARG A 1 210 ? -0.005 -0.899 19.885 1.00 65.31 210 ARG A N 1
ATOM 1665 C CA . ARG A 1 210 ? 0.202 0.435 20.450 1.00 65.31 210 ARG A CA 1
ATOM 1666 C C . ARG A 1 210 ? 1.195 0.353 21.605 1.00 65.31 210 ARG A C 1
ATOM 1668 O O . ARG A 1 210 ? 1.007 -0.482 22.482 1.00 65.31 210 ARG A O 1
ATOM 1675 N N . HIS A 1 211 ? 2.197 1.239 21.600 1.00 56.34 211 HIS A N 1
ATOM 1676 C CA . HIS A 1 211 ? 3.296 1.317 22.576 1.00 56.34 211 HIS A CA 1
ATOM 1677 C C . HIS A 1 211 ? 4.008 -0.022 22.795 1.00 56.34 211 HIS A C 1
ATOM 1679 O O . HIS A 1 211 ? 3.509 -0.879 23.504 1.00 56.34 211 HIS A O 1
ATOM 1685 N N . SER A 1 212 ? 5.203 -0.197 22.228 1.00 55.94 212 SER A N 1
ATOM 1686 C CA . SER A 1 212 ? 5.956 -1.444 22.375 1.00 55.94 212 SER A CA 1
ATOM 1687 C C . SER A 1 212 ? 6.439 -1.659 23.814 1.00 55.94 212 SER A C 1
ATOM 1689 O O . SER A 1 212 ? 7.530 -1.221 24.185 1.00 55.94 212 SER A O 1
ATOM 1691 N N . GLU A 1 213 ? 5.648 -2.364 24.612 1.00 62.78 213 GLU A N 1
ATOM 1692 C CA . GLU A 1 213 ? 6.088 -2.914 25.8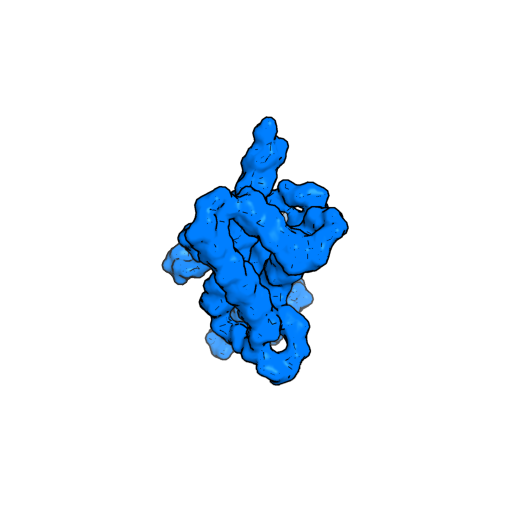91 1.00 62.78 213 GLU A CA 1
ATOM 1693 C C . GLU A 1 213 ? 6.624 -4.335 25.686 1.00 62.78 213 GLU A C 1
ATOM 1695 O O . GLU A 1 213 ? 6.105 -5.110 24.883 1.00 62.78 213 GLU A O 1
ATOM 1700 N N . THR A 1 214 ? 7.664 -4.714 26.432 1.00 60.66 214 THR A N 1
ATOM 1701 C CA . THR A 1 214 ? 8.290 -6.049 26.337 1.00 60.66 214 THR A CA 1
ATOM 1702 C C . THR A 1 214 ? 7.356 -7.199 26.735 1.00 60.66 214 THR A C 1
ATOM 1704 O O . THR A 1 214 ? 7.670 -8.358 26.478 1.00 60.66 214 THR A O 1
ATOM 1707 N N . SER A 1 215 ? 6.218 -6.890 27.358 1.00 58.44 215 SER A N 1
ATOM 1708 C CA . SER A 1 215 ? 5.183 -7.821 27.817 1.00 58.44 215 SER A CA 1
ATOM 1709 C C . SER A 1 215 ? 4.129 -8.161 26.751 1.00 58.44 215 SER A C 1
ATOM 1711 O O . SER A 1 215 ? 3.355 -9.101 26.946 1.00 58.44 215 SER A O 1
ATOM 1713 N N . GLN A 1 216 ? 4.064 -7.410 25.648 1.00 68.94 216 GLN A N 1
ATOM 1714 C CA . GLN A 1 216 ? 3.011 -7.540 24.640 1.00 68.94 216 GLN A CA 1
ATOM 1715 C C . GLN A 1 216 ? 3.303 -8.634 23.605 1.00 68.94 216 GLN A C 1
ATOM 1717 O O . GLN A 1 216 ? 4.446 -8.910 23.244 1.00 68.94 216 GLN A O 1
ATOM 1722 N N . VAL A 1 217 ? 2.237 -9.242 23.074 1.00 71.94 217 VAL A N 1
ATOM 1723 C CA . VAL A 1 217 ? 2.342 -10.295 22.051 1.00 71.94 217 VAL A CA 1
ATOM 1724 C C . VAL A 1 217 ? 2.542 -9.671 20.669 1.00 71.94 217 VAL A C 1
ATOM 1726 O O . VAL A 1 217 ? 1.707 -8.886 20.207 1.00 71.94 217 VAL A O 1
ATOM 1729 N N . ARG A 1 218 ? 3.622 -10.058 19.983 1.00 74.88 218 ARG A N 1
ATOM 1730 C CA . ARG A 1 218 ? 3.905 -9.646 18.603 1.00 74.88 218 ARG A CA 1
ATOM 1731 C C . ARG A 1 218 ? 3.022 -10.413 17.611 1.00 74.88 218 ARG A C 1
ATOM 1733 O O . ARG A 1 218 ? 2.858 -11.626 17.705 1.00 74.88 218 ARG A O 1
ATOM 1740 N N . LEU A 1 219 ? 2.443 -9.698 16.647 1.00 79.62 219 LEU A N 1
ATOM 1741 C CA . LEU A 1 219 ? 1.634 -10.287 15.572 1.00 79.62 219 LEU A CA 1
ATOM 1742 C C . LEU A 1 219 ? 2.509 -10.625 14.363 1.00 79.62 219 LEU A C 1
ATOM 1744 O O . LEU A 1 219 ? 2.789 -9.745 13.560 1.00 79.62 219 LEU A O 1
ATOM 1748 N N . ASP A 1 220 ? 2.978 -11.860 14.221 1.00 72.69 220 ASP A N 1
ATOM 1749 C CA . ASP A 1 220 ? 3.926 -12.196 13.140 1.00 72.69 220 ASP A CA 1
ATOM 1750 C C . ASP A 1 220 ? 3.258 -12.591 11.817 1.00 72.69 220 ASP A C 1
ATOM 1752 O O . ASP A 1 220 ? 3.835 -12.413 10.745 1.00 72.69 220 ASP A O 1
ATOM 1756 N N . LEU A 1 221 ? 2.013 -13.071 11.862 1.00 83.31 221 LEU A N 1
ATOM 1757 C CA . LEU A 1 221 ? 1.274 -13.468 10.665 1.00 83.31 221 LEU A CA 1
ATOM 1758 C C . LEU A 1 221 ? 0.557 -12.272 10.028 1.00 83.31 221 LEU A C 1
ATOM 1760 O O . LEU A 1 221 ? -0.282 -11.629 10.659 1.00 83.31 221 LEU A O 1
ATOM 1764 N N . THR A 1 222 ? 0.813 -12.038 8.735 1.00 81.00 222 THR A N 1
ATOM 1765 C CA . THR A 1 222 ? 0.130 -10.986 7.951 1.00 81.00 222 THR A CA 1
ATOM 1766 C C . THR A 1 222 ? -1.393 -11.165 7.961 1.00 81.00 222 THR A C 1
ATOM 1768 O O . THR A 1 222 ? -2.120 -10.183 8.023 1.00 81.00 222 THR A O 1
ATOM 1771 N N . SER A 1 223 ? -1.900 -12.400 7.973 1.00 84.00 223 SER A N 1
ATOM 1772 C CA . SER A 1 223 ? -3.345 -12.660 8.045 1.00 84.00 223 SER A CA 1
ATOM 1773 C C . SER A 1 223 ? -3.984 -12.164 9.347 1.00 84.00 223 SER A C 1
ATOM 1775 O O . SER A 1 223 ? -5.137 -11.740 9.337 1.00 84.00 223 SER A O 1
ATOM 1777 N N . HIS A 1 224 ? -3.251 -12.180 10.465 1.00 89.06 224 HIS A N 1
ATOM 1778 C CA . HIS A 1 224 ? -3.738 -11.634 11.734 1.00 89.06 224 HIS A CA 1
ATOM 1779 C C . HIS A 1 224 ? -3.777 -10.106 11.703 1.00 89.06 224 HIS A C 1
ATOM 1781 O O . HIS A 1 224 ? -4.718 -9.511 12.225 1.00 89.06 224 HIS A O 1
ATOM 1787 N N . VAL A 1 225 ? -2.781 -9.484 11.063 1.00 88.69 225 VAL A N 1
ATOM 1788 C CA . VAL A 1 225 ? -2.758 -8.037 10.811 1.00 88.69 225 VAL A CA 1
ATOM 1789 C C . VAL A 1 225 ? -3.958 -7.642 9.953 1.00 88.69 225 VAL A C 1
ATOM 1791 O O . VAL A 1 225 ? -4.726 -6.776 10.357 1.00 88.69 225 VAL A O 1
ATOM 1794 N N . ASP A 1 226 ? -4.187 -8.336 8.836 1.00 88.38 226 ASP A N 1
ATOM 1795 C CA . ASP A 1 226 ? -5.325 -8.080 7.947 1.00 88.38 226 ASP A CA 1
ATOM 1796 C C . ASP A 1 226 ? -6.675 -8.217 8.669 1.00 88.38 226 ASP A C 1
ATOM 1798 O O . ASP A 1 226 ? -7.545 -7.357 8.525 1.00 88.38 226 ASP A O 1
ATOM 1802 N N . TYR A 1 227 ? -6.841 -9.259 9.490 1.00 90.44 227 TYR A N 1
ATOM 1803 C CA . TYR A 1 227 ? -8.052 -9.461 10.288 1.00 90.44 227 TYR A CA 1
ATOM 1804 C C . TYR A 1 227 ? -8.300 -8.311 11.275 1.00 90.44 227 TYR A C 1
ATOM 1806 O O . TYR A 1 227 ? -9.410 -7.780 11.345 1.00 90.44 227 TYR A O 1
ATOM 1814 N N . LEU A 1 228 ? -7.277 -7.922 12.038 1.00 92.62 228 LEU A N 1
ATOM 1815 C CA . LEU A 1 228 ? -7.398 -6.886 13.061 1.00 92.62 228 LEU A CA 1
ATOM 1816 C C . LEU A 1 228 ? -7.598 -5.496 12.460 1.00 92.62 228 LEU A C 1
ATOM 1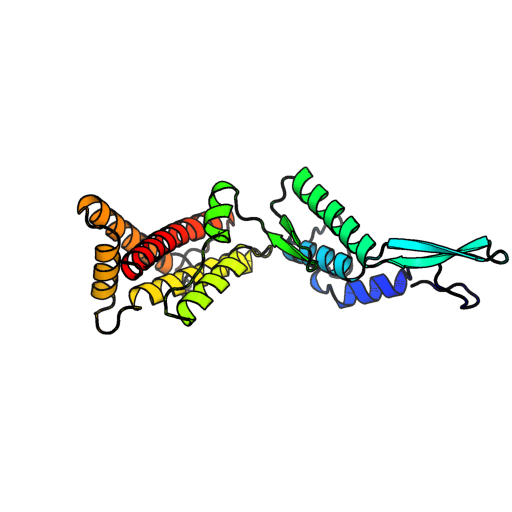818 O O . LEU A 1 228 ? -8.433 -4.744 12.964 1.00 92.62 228 LEU A O 1
ATOM 1822 N N . PHE A 1 229 ? -6.893 -5.188 11.368 1.00 92.81 229 PHE A N 1
ATOM 1823 C CA . PHE A 1 229 ? -7.106 -3.959 10.612 1.00 92.81 229 PHE A CA 1
ATOM 1824 C C . PHE A 1 229 ? -8.558 -3.885 10.155 1.00 92.81 229 PHE A C 1
ATOM 1826 O O . PHE A 1 229 ? -9.244 -2.912 10.446 1.00 92.81 229 PHE A O 1
ATOM 1833 N N . HIS A 1 230 ? -9.056 -4.945 9.513 1.00 91.00 230 HIS A N 1
ATOM 1834 C CA . HIS A 1 230 ? -10.427 -4.981 9.026 1.00 91.00 230 HIS A CA 1
ATOM 1835 C C . HIS A 1 230 ? -11.452 -4.796 10.143 1.00 91.00 230 HIS A C 1
ATOM 1837 O O . HIS A 1 230 ? -12.383 -4.009 9.997 1.00 91.00 230 HI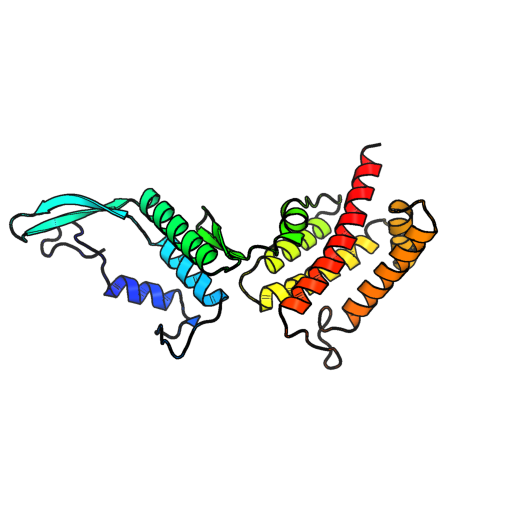S A O 1
ATOM 1843 N N . ARG A 1 231 ? -11.293 -5.522 11.254 1.00 93.25 231 ARG A N 1
ATOM 1844 C CA . ARG A 1 231 ? -12.235 -5.473 12.373 1.00 93.25 231 ARG A CA 1
ATOM 1845 C C . ARG A 1 231 ? -12.389 -4.049 12.909 1.00 93.25 231 ARG A C 1
ATOM 1847 O O . ARG A 1 231 ? -13.513 -3.572 13.039 1.00 93.25 231 ARG A O 1
ATOM 1854 N N . LEU A 1 232 ? -11.276 -3.360 13.169 1.00 94.56 232 LEU A N 1
ATOM 1855 C CA . LEU A 1 232 ? -11.325 -1.977 13.639 1.00 94.56 232 LEU A CA 1
ATOM 1856 C C . LEU A 1 232 ? -11.803 -1.017 12.542 1.00 94.56 232 LEU A C 1
ATOM 1858 O O . LEU A 1 232 ? -12.597 -0.124 12.816 1.00 94.56 232 LEU A O 1
ATOM 1862 N N . PHE A 1 233 ? -11.351 -1.203 11.303 1.00 93.50 233 PHE A N 1
ATOM 1863 C CA . PHE A 1 233 ? -11.703 -0.326 10.189 1.00 93.50 233 PHE A CA 1
ATOM 1864 C C . PHE A 1 233 ? -13.205 -0.354 9.891 1.00 93.50 233 PHE A C 1
ATOM 1866 O O . PHE A 1 233 ? -13.817 0.696 9.731 1.00 93.50 233 PHE A O 1
ATOM 1873 N N . ALA A 1 234 ? -13.819 -1.540 9.889 1.00 91.38 234 ALA A N 1
ATOM 1874 C CA . ALA A 1 234 ? -15.262 -1.696 9.725 1.00 91.38 234 ALA A CA 1
ATOM 1875 C C . ALA A 1 234 ? -16.040 -0.990 10.846 1.00 91.38 234 ALA A C 1
ATOM 1877 O O . ALA A 1 234 ? -17.043 -0.330 10.579 1.00 91.38 234 ALA A O 1
ATOM 1878 N N . PHE A 1 235 ? -15.551 -1.082 12.086 1.00 92.69 235 PHE A N 1
ATOM 1879 C CA . PHE A 1 235 ? -16.150 -0.395 13.226 1.00 92.69 235 PHE A CA 1
ATOM 1880 C C . PHE A 1 235 ? -16.052 1.132 13.096 1.00 92.69 235 PHE A C 1
ATOM 1882 O O . PHE A 1 235 ? -17.049 1.830 13.255 1.00 92.69 235 PHE A O 1
ATOM 1889 N N . VAL A 1 236 ? -14.872 1.656 12.747 1.00 92.12 236 VAL A N 1
ATOM 1890 C CA . VAL A 1 236 ? -14.666 3.093 12.509 1.00 92.12 236 VAL A CA 1
ATOM 1891 C C . VAL A 1 236 ? -15.546 3.590 11.363 1.00 92.12 236 VAL A C 1
ATOM 1893 O O . VAL A 1 236 ? -16.210 4.609 11.518 1.00 92.12 236 VAL A O 1
ATOM 1896 N N . ASN A 1 237 ? -15.613 2.864 10.245 1.00 89.38 237 ASN A N 1
ATOM 1897 C CA . ASN A 1 237 ? -16.457 3.245 9.114 1.00 89.38 237 ASN A CA 1
ATOM 1898 C C . ASN A 1 237 ? -17.937 3.319 9.493 1.00 89.38 237 ASN A C 1
ATOM 1900 O O . ASN A 1 237 ? -18.575 4.313 9.171 1.00 89.38 237 ASN A O 1
ATOM 1904 N N . LEU A 1 238 ? -18.462 2.332 10.231 1.00 89.31 238 LEU A N 1
ATOM 1905 C CA . LEU A 1 238 ? -19.843 2.369 10.723 1.00 89.31 238 LEU A CA 1
ATOM 1906 C C . LEU A 1 238 ? -20.114 3.645 11.533 1.00 89.31 238 LEU A C 1
ATOM 1908 O O . LEU A 1 238 ? -21.114 4.327 11.317 1.00 89.31 238 LEU A O 1
ATOM 1912 N N . VAL A 1 239 ? -19.202 3.983 12.447 1.00 88.19 239 VAL A N 1
ATOM 1913 C CA . VAL A 1 239 ? -19.323 5.175 13.294 1.00 88.19 239 VAL A CA 1
ATOM 1914 C C . VAL A 1 239 ? -19.307 6.465 12.461 1.00 88.19 239 VAL A C 1
ATOM 1916 O O . VAL A 1 239 ? -20.087 7.387 12.718 1.00 88.19 239 VAL A O 1
ATOM 1919 N N . LEU A 1 240 ? -18.434 6.541 11.455 1.00 85.44 240 LEU A N 1
ATOM 1920 C CA . LEU A 1 240 ? -18.303 7.715 10.591 1.00 85.44 240 LEU A CA 1
ATOM 1921 C C . LEU A 1 240 ? -19.475 7.874 9.616 1.00 85.44 240 LEU A C 1
ATOM 1923 O O . LEU A 1 240 ? -19.923 8.998 9.388 1.00 85.44 240 LEU A O 1
ATOM 1927 N N . ASP A 1 241 ? -19.984 6.780 9.053 1.00 81.56 241 ASP A N 1
ATOM 1928 C CA . ASP A 1 241 ? -21.077 6.814 8.078 1.00 81.56 241 ASP A CA 1
ATOM 1929 C C . ASP A 1 241 ? -22.369 7.355 8.695 1.00 81.56 241 ASP A C 1
ATOM 1931 O O . ASP A 1 241 ? -23.023 8.213 8.098 1.00 81.56 241 ASP A O 1
ATOM 1935 N N . ILE A 1 242 ? -22.702 6.934 9.918 1.00 71.25 242 ILE A N 1
ATOM 1936 C CA . ILE A 1 242 ? -23.909 7.413 10.607 1.00 71.25 242 ILE A CA 1
ATOM 1937 C C . ILE A 1 242 ? -23.744 8.869 11.059 1.00 71.25 242 ILE A C 1
ATOM 1939 O O . ILE A 1 242 ? -24.661 9.676 10.894 1.00 71.25 242 ILE A O 1
ATOM 1943 N N . SER A 1 243 ? -22.541 9.255 11.497 1.00 67.06 243 SER A N 1
ATOM 1944 C CA . SER A 1 243 ? -22.232 10.656 11.823 1.00 67.06 243 SER A CA 1
ATOM 1945 C C . SER A 1 243 ? -22.438 11.592 10.618 1.00 67.06 243 SER A C 1
ATOM 1947 O O . SER A 1 243 ? -22.929 12.710 10.769 1.00 67.06 243 SER A O 1
ATOM 1949 N N . LYS A 1 244 ? -22.108 11.140 9.398 1.00 67.25 244 LYS A N 1
ATOM 1950 C CA . LYS A 1 244 ? -22.336 11.910 8.161 1.00 67.25 244 LYS A CA 1
ATOM 1951 C C . LYS A 1 244 ? -23.802 11.990 7.754 1.00 67.25 244 LYS A C 1
ATOM 1953 O O . LYS A 1 244 ? -24.193 12.992 7.160 1.00 67.25 244 LYS A O 1
ATOM 1958 N N . GLN A 1 245 ? -24.592 10.949 8.011 1.00 60.94 245 GLN A N 1
ATOM 1959 C CA . GLN A 1 245 ? -26.031 10.970 7.733 1.00 60.94 245 GLN A CA 1
ATOM 1960 C C . GLN A 1 245 ? -26.729 12.008 8.617 1.00 60.94 245 GLN A C 1
ATOM 1962 O O . GLN A 1 245 ? -27.453 12.848 8.096 1.00 60.94 245 GLN A O 1
ATOM 1967 N N . GLN A 1 246 ? -26.391 12.050 9.906 1.00 57.97 246 GLN A N 1
ATOM 1968 C CA . GLN A 1 246 ? -26.942 13.020 10.859 1.00 57.97 246 GLN A CA 1
ATOM 1969 C C . GLN A 1 246 ? -26.555 14.476 10.566 1.00 57.97 246 GLN A C 1
ATOM 1971 O O . GLN A 1 246 ? -27.308 15.382 10.888 1.00 57.97 246 GLN A O 1
ATOM 1976 N N . ALA A 1 247 ? -25.394 14.727 9.950 1.00 58.28 247 ALA A N 1
ATOM 1977 C CA . ALA A 1 247 ? -24.974 16.080 9.567 1.00 58.28 247 ALA A CA 1
ATOM 1978 C C . ALA A 1 247 ? -25.665 16.614 8.293 1.00 58.28 247 ALA A C 1
ATOM 1980 O O . ALA A 1 247 ? -25.490 17.784 7.947 1.00 58.28 247 ALA A O 1
ATOM 1981 N N . ARG A 1 248 ? -26.382 15.756 7.554 1.00 56.28 248 ARG A N 1
ATOM 1982 C CA . ARG A 1 248 ? -27.092 16.106 6.310 1.00 56.28 248 ARG A CA 1
ATOM 1983 C C . ARG A 1 248 ? -28.593 16.334 6.510 1.00 56.28 248 ARG A C 1
ATOM 1985 O O . ARG A 1 248 ? -29.235 16.804 5.569 1.00 56.28 248 ARG A O 1
ATOM 1992 N N . GLU A 1 249 ? -29.121 15.983 7.678 1.00 46.50 249 GLU A N 1
ATOM 1993 C CA . GLU A 1 249 ? -30.506 16.213 8.117 1.00 46.50 249 GLU A CA 1
ATOM 1994 C C . GLU A 1 249 ? -30.631 17.540 8.877 1.00 46.50 249 GLU A C 1
ATOM 1996 O O . GLU A 1 249 ? -31.666 18.220 8.682 1.00 46.50 249 GLU A O 1
#

Sequence (249 aa):
PEQCPDGKGPIGTDSEHFWLAFYAEMPALKGSFDKDSIPDAATIMDVIEYCYVHVALPTQFSYHQYFGHHHLSFDRVRGRAAFKDNVNRLFSRNGLAYELQENGQAIRLAPVVLRETIISAAFDTGDGELDKMLETARAKFLSPDPDMRRESLEKLWDAWERLKTIKPGADKKESAGLLLDSVADEPEFRGMLEIEAKALTEIGNKFQIRHSETSQVRLDLTSHVDYLFHRLFAFVNLVLDISKQQARE

Organism: NCBI:txid412755